Protein 1E25 (pdb70)

GO terms:
  GO:0008800 beta-lactamase activity (F, EXP)

B-factor: mean 21.92, std 13.03, range [4.37, 99.63]

Secondary structure (DSSP, 8-state):
-HHHHHHHHHHHTTSSSEEEEEEE-TT-SS-EEESTT--EE-GGGHHHHHHHHHHHHHHTTSS-TT-EEEEETTTSPPSS--THHHHS-SSEEEEEHHHHHHHHHHH--HHHHHHHHHHHTHHHHHHHHHHHTT--SB-----HHHHHH-TTGGGGSEE-HHHHHHHHHHHHTT-SS-HHHHHHHHHHHHS--S-TTSTTTTSPTT--EEEEEEE--EETTEEEEEEEEEEEE-TTS-EEEEEEEEEEE-S-HHHHHHHHHHHHHHHHHHHHHHHHH-

Foldseek 3Di:
DVVLVVVLVVLPPPFQWDKWKWKDFPVDPGIDIDQQPDWAQCALQCLLLLLLVLQLCCQVVNFPQFDKDKDAQVPFDPDDAACVPVVDDDRIDMDGLLVLSLCCFQVVGQRSQVVSLVSQPHQVRSQVVLVVLVQDFFHTDDGSNVCVVDVVCSSRGIGGNSSLVSVQVVLVVVPRHDPVSSVSLQVSQQNRPPLCCALVNPDDDPWGKRKGWGWADQPPQWTAWTWMWTWIQAPVRGTMTMIMIIGGGNDDPNSSRVSRNVSSVSSNVVVVVVVVVD

CATH classification: 3.40.710.10

Solvent-accessible surface area: 12368 Å² total; per-residue (Å²): 73,119,88,7,90,124,73,0,59,83,16,25,126,75,66,131,24,52,2,0,0,2,2,33,0,38,97,46,168,132,23,30,39,11,63,50,194,59,118,1,1,0,25,15,2,0,1,0,5,1,1,0,10,0,0,52,30,28,58,84,58,135,14,88,42,119,63,76,24,116,1,50,71,65,158,19,44,100,150,36,147,12,28,1,23,176,51,64,160,39,110,106,24,55,0,32,0,64,38,0,0,42,35,1,0,3,44,13,0,22,4,0,0,20,21,0,3,138,55,29,58,14,23,70,23,0,59,97,20,0,48,90,17,44,1,123,66,1,16,3,79,4,31,16,38,90,19,103,90,62,67,124,20,16,87,88,0,49,3,6,0,98,0,2,2,39,0,1,43,45,2,38,93,142,96,49,16,49,161,93,4,17,65,39,0,69,93,3,0,55,76,10,90,36,10,74,104,17,0,74,25,85,20,74,110,79,31,62,5,0,1,0,6,1,65,19,145,117,103,112,60,100,10,10,0,4,1,0,0,0,3,0,54,7,95,72,49,81,37,0,3,0,0,0,0,0,26,45,2,46,39,65,72,196,34,1,43,40,3,0,5,70,0,0,63,23,0,11,94,14,6,54,112,56,68,96,89,127

InterPro domains:
  IPR000871 Beta-lactamase, class-A [PR00118] (65-82)
  IPR000871 Beta-lactamase, class-A [PR00118] (147-171)
  IPR000871 Beta-lactamase, class-A [PR00118] (209-224)
  IPR000871 Beta-lactamase, class-A [PR00118] (226-241)
  IPR000871 Beta-lactamase, class-A [PTHR35333] (20-297)
  IPR012338 Beta-lactamase/transpeptidase-like [G3DSA:3.40.710.10] (27-308)
  IPR012338 Beta-lactamase/transpeptidase-like [SSF56601] (30-296)
  IPR023650 Beta-lactamase, class-A active site [PS00146] (67-82)
  IPR045155 Beta-lactamase class A, catalytic domain [PF13354] (31-296)
  IPR058187 Extended-spectrum beta-lactamase PER-1 [NF000389] (1-308)

Sequence (278 aa):
SPLLKEQIESSIVIGKKATVGVAVWGPDDLEPLLINPFEKFPMQSVFKLHLAMLVLHQQVDQGKLDDLNQTVIVNRAKVLQNTWAPIMKAYQGDEFSSVPVQQQLLQYSSVSHSDNVACDLLFELVGGPAALHDYIQSMGIKETAVVANEAQMHADDQVQYQNWTSMMKGAAEILKKFEEQKTQLSETSQALLWKWMVETTTGPERLKGLLPAGTVVAHKTGTSQIKAGKTAATNDLGIILLPDGRPLLVAVFVKDSAESSRTNEAIIAQVAQTAYQFELKKLSSAL

Structure (mmCIF, N/CA/C/O backbone):
data_1E25
#
_entry.id   1E25
#
_cell.length_a   84.600
_cell.length_b   84.600
_cell.length_c   46.890
_cell.angle_alpha   90.00
_cell.angle_beta   90.00
_cell.angle_gamma   90.00
#
_symmetry.space_group_name_H-M   'P 43'
#
loop_
_entity.id
_entity.type
_entity.pdbx_description
1 polymer 'EXTENDED-SPECTRUM BETA-LACTAMASE PER-1'
2 non-polymer 'SULFATE ION'
3 water water
#
loop_
_atom_site.group_PDB
_atom_site.id
_atom_site.type_symbol
_atom_site.label_atom_id
_atom_site.label_alt_id
_atom_site.label_comp_id
_atom_site.label_asym_id
_atom_site.label_entity_id
_atom_site.label_seq_id
_atom_site.pdbx_PDB_ins_code
_atom_site.Cartn_x
_atom_site.Cartn_y
_atom_site.Cartn_z
_atom_site.occupancy
_atom_site.B_iso_or_equiv
_atom_site.auth_seq_id
_atom_site.auth_comp_id
_atom_site.auth_asym_id
_atom_site.auth_atom_id
_atom_site.pdbx_PDB_model_num
ATOM 1 N N . SER A 1 2 ? 63.224 21.135 17.415 1.00 43.70 26 SER A N 1
ATOM 2 C CA . SER A 1 2 ? 62.778 21.484 18.808 1.00 45.05 26 SER A CA 1
ATOM 3 C C . SER A 1 2 ? 61.434 22.187 19.006 1.00 45.07 26 SER A C 1
ATOM 4 O O . SER A 1 2 ? 61.201 23.302 18.510 1.00 35.74 26 SER A O 1
ATOM 7 N N . PRO A 1 3 ? 60.538 21.549 19.775 1.00 45.43 27 PRO A N 1
ATOM 8 C CA . PRO A 1 3 ? 59.227 22.146 20.040 1.00 39.93 27 PRO A CA 1
ATOM 9 C C . PRO A 1 3 ? 59.315 23.453 20.850 1.00 35.95 27 PRO A C 1
ATOM 10 O O . PRO A 1 3 ? 58.491 24.351 20.658 1.00 33.99 27 PRO A O 1
ATOM 14 N N . LEU A 1 4 ? 60.296 23.594 21.741 1.00 31.11 28 LEU A N 1
ATOM 15 C CA . LEU A 1 4 ? 60.343 24.836 22.512 1.00 28.41 28 LEU A CA 1
ATOM 16 C C . LEU A 1 4 ? 60.651 26.059 21.629 1.00 22.41 28 LEU A C 1
ATOM 17 O O . LEU A 1 4 ? 60.006 27.102 21.770 1.00 19.04 28 LEU A O 1
ATOM 22 N N . LEU A 1 5 ? 61.624 25.924 20.723 1.00 19.42 29 LEU A N 1
ATOM 23 C CA . LEU A 1 5 ? 61.978 27.021 19.821 1.00 18.44 29 LEU A CA 1
ATOM 24 C C . LEU A 1 5 ? 60.795 27.347 18.930 1.00 16.43 29 LEU A C 1
ATOM 25 O O . LEU A 1 5 ? 60.497 28.511 18.713 1.00 15.51 29 LEU A O 1
ATOM 30 N N . LYS A 1 6 ? 60.112 26.326 18.414 1.00 15.24 30 LYS A N 1
ATOM 31 C CA . LYS A 1 6 ? 58.952 26.565 17.564 1.00 15.34 30 LYS A CA 1
ATOM 32 C C . LYS A 1 6 ? 57.900 27.404 18.285 1.00 20.24 30 LYS A C 1
ATOM 33 O O . LYS A 1 6 ? 57.299 28.322 17.721 1.00 17.62 30 LYS A O 1
ATOM 39 N N . GLU A 1 7 ? 57.673 27.093 19.551 1.00 21.11 31 GLU A N 1
ATOM 40 C CA . GLU A 1 7 ? 56.684 27.827 20.312 1.00 18.27 31 GLU A CA 1
ATOM 41 C C . GLU A 1 7 ? 57.112 29.271 20.525 1.00 19.03 31 GLU A C 1
ATOM 42 O O . GLU A 1 7 ? 56.279 30.163 20.464 1.00 19.16 31 GLU A O 1
ATOM 48 N N . GLN A 1 8 ? 58.409 29.498 20.771 1.00 16.97 32 GLN A N 1
ATOM 49 C CA . GLN A 1 8 ? 58.923 30.858 20.978 1.00 15.00 32 GLN A CA 1
ATOM 50 C C . GLN A 1 8 ? 58.796 31.705 19.721 1.00 15.86 32 GLN A C 1
ATOM 51 O O . GLN A 1 8 ? 58.501 32.900 19.790 1.00 17.55 32 GLN A O 1
ATOM 57 N N . ILE A 1 9 ? 59.045 31.091 18.574 1.00 11.98 33 ILE A N 1
ATOM 58 C CA . ILE A 1 9 ? 58.950 31.816 17.315 1.00 13.31 33 ILE A CA 1
ATOM 59 C C . ILE A 1 9 ? 57.484 32.099 17.037 1.00 16.05 33 ILE A C 1
ATOM 60 O O . ILE A 1 9 ? 57.136 33.203 16.626 1.00 16.98 33 ILE A O 1
ATOM 65 N N . GLU A 1 10 ? 56.598 31.132 17.289 1.00 15.96 34 GLU A N 1
ATOM 66 C CA . GLU A 1 10 ? 55.189 31.395 17.022 1.00 16.38 34 GLU A CA 1
ATOM 67 C C . GLU A 1 10 ? 54.640 32.557 17.841 1.00 16.10 34 GLU A C 1
ATOM 68 O O . GLU A 1 10 ? 53.730 33.262 17.390 1.00 21.56 34 GLU A O 1
ATOM 74 N N A SER A 1 11 ? 55.206 32.764 19.034 0.50 17.22 35 SER A N 1
ATOM 75 N N B SER A 1 11 ? 55.167 32.769 19.038 0.50 17.85 35 SER A N 1
ATOM 76 C CA A SER A 1 11 ? 54.767 33.849 19.918 0.50 16.09 35 SER A CA 1
ATOM 77 C CA B SER A 1 11 ? 54.666 33.875 19.840 0.50 17.17 35 SER A CA 1
ATOM 78 C C A SER A 1 11 ? 55.132 35.209 19.359 0.50 15.73 35 SER A C 1
ATOM 79 C C B SER A 1 11 ? 54.944 35.179 19.135 0.50 16.24 35 SER A C 1
ATOM 80 O O A SER A 1 11 ? 54.614 36.229 19.818 0.50 17.15 35 SER A O 1
ATOM 81 O O B SER A 1 11 ? 54.163 36.122 19.244 0.50 17.09 35 SER A O 1
ATOM 86 N N . ILE A 1 12 ? 56.045 35.229 18.392 1.00 13.98 36 ILE A N 1
ATOM 87 C CA . ILE A 1 12 ? 56.424 36.467 17.729 1.00 14.54 36 ILE A CA 1
ATOM 88 C C . ILE A 1 12 ? 55.490 36.780 16.541 1.00 13.45 36 ILE A C 1
ATOM 89 O O . ILE A 1 12 ? 55.096 37.926 16.335 1.00 17.62 36 ILE A O 1
ATOM 94 N N . VAL A 1 13 ? 55.118 35.761 15.774 1.00 14.15 37 VAL A N 1
ATOM 95 C CA . VAL A 1 13 ? 54.303 36.000 14.592 1.00 14.39 37 VAL A CA 1
ATOM 96 C C . VAL A 1 13 ? 52.796 36.038 14.804 1.00 17.05 37 VAL A C 1
ATOM 97 O O . VAL A 1 13 ? 52.066 36.625 13.993 1.00 15.00 37 VAL A O 1
ATOM 101 N N . ILE A 1 14 ? 52.320 35.418 15.878 1.00 14.89 38 ILE A N 1
ATOM 102 C CA . ILE A 1 14 ? 50.885 35.450 16.149 1.00 17.31 38 ILE A CA 1
ATOM 103 C C . ILE A 1 14 ? 50.517 36.897 16.516 1.00 16.67 38 ILE A C 1
ATOM 104 O O . ILE A 1 14 ? 51.233 37.549 17.261 1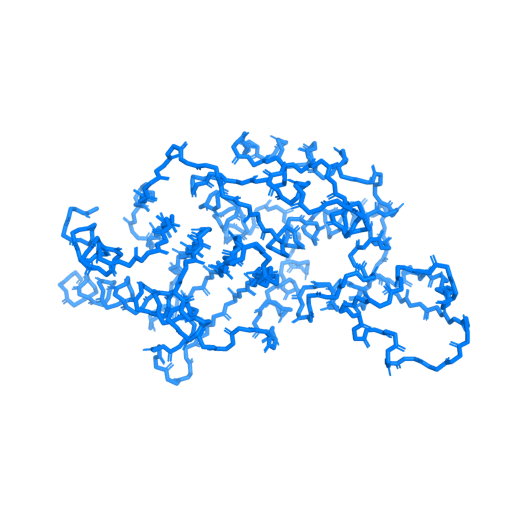.00 18.74 38 ILE A O 1
ATOM 109 N N . GLY A 1 15 ? 49.422 37.409 15.961 1.00 15.75 39 GLY A N 1
ATOM 110 C CA . GLY A 1 15 ? 49.034 38.775 16.264 1.00 17.07 39 GLY A CA 1
ATOM 111 C C . GLY A 1 15 ? 49.581 39.810 15.277 1.00 24.25 39 GLY A C 1
ATOM 112 O O . GLY A 1 15 ? 49.197 40.987 15.347 1.00 22.27 39 GLY A O 1
ATOM 113 N N . LYS A 1 16 ? 50.477 39.406 14.370 1.00 16.41 40 LYS A N 1
ATOM 114 C CA . LYS A 1 16 ? 51.012 40.342 13.374 1.00 15.06 40 LYS A CA 1
ATOM 115 C C . LYS A 1 16 ? 50.232 40.152 12.081 1.00 15.59 40 LYS A C 1
ATOM 116 O O . LYS A 1 16 ? 50.024 39.012 11.631 1.00 15.75 40 LYS A O 1
ATOM 122 N N . LYS A 1 17 ? 49.804 41.254 11.468 1.00 14.88 41 LYS A N 1
ATOM 123 C CA . LYS A 1 17 ? 49.051 41.153 10.218 1.00 14.34 41 LYS A CA 1
ATOM 124 C C . LYS A 1 17 ? 49.946 40.874 9.012 1.00 16.51 41 LYS A C 1
ATOM 125 O O . LYS A 1 17 ? 50.118 41.732 8.128 1.00 13.90 41 LYS A O 1
ATOM 131 N N . ALA A 1 18 ? 50.478 39.644 8.981 1.00 11.65 42 ALA A N 1
ATOM 132 C CA . ALA A 1 18 ? 51.368 39.181 7.920 1.00 13.29 42 ALA A CA 1
ATOM 133 C C . ALA A 1 18 ? 51.465 37.652 8.003 1.00 12.11 42 ALA A C 1
ATOM 134 O O . ALA A 1 18 ? 51.076 37.054 9.004 1.00 13.19 42 ALA A O 1
ATOM 136 N N . THR A 1 19 ? 51.990 37.024 6.961 1.00 9.66 43 THR A N 1
ATOM 137 C CA . THR A 1 19 ? 52.166 35.580 6.997 1.00 11.57 43 THR A CA 1
ATOM 138 C C . THR A 1 19 ? 53.686 35.406 7.006 1.00 14.15 43 THR A C 1
ATOM 139 O O . THR A 1 19 ? 54.372 35.884 6.108 1.00 13.43 43 THR A O 1
ATOM 143 N N . VAL A 1 20 ? 54.198 34.733 8.032 1.00 9.58 44 VAL A N 1
ATOM 144 C CA . VAL A 1 20 ? 55.632 34.572 8.196 1.00 8.98 44 VAL A CA 1
ATOM 145 C C . VAL A 1 20 ? 56.126 33.138 8.012 1.00 13.12 44 VAL A C 1
ATOM 146 O O . VAL A 1 20 ? 55.543 32.195 8.548 1.00 14.28 44 VAL A O 1
ATOM 150 N N . GLY A 1 21 ? 57.188 32.981 7.228 1.00 10.58 45 GLY A N 1
ATOM 151 C CA . GLY A 1 21 ? 57.804 31.675 7.033 1.00 7.15 45 GLY A CA 1
ATOM 152 C C . GLY A 1 21 ? 59.181 31.746 7.696 1.00 9.75 45 GLY A C 1
ATOM 153 O O . GLY A 1 21 ? 59.875 32.758 7.604 1.00 10.94 45 GLY A O 1
ATOM 154 N N . VAL A 1 22 ? 59.583 30.681 8.370 1.00 10.21 46 VAL A N 1
ATOM 155 C CA . VAL A 1 22 ? 60.878 30.648 9.036 1.00 10.93 46 VAL A CA 1
ATOM 156 C C . VAL A 1 22 ? 61.584 29.295 8.829 1.00 12.50 46 VAL A C 1
ATOM 157 O O . VAL A 1 22 ? 60.945 28.253 8.771 1.00 11.65 46 VAL A O 1
ATOM 161 N N . ALA A 1 23 ? 62.900 29.319 8.686 1.00 11.54 47 ALA A N 1
ATOM 162 C CA . ALA A 1 23 ? 63.664 28.081 8.601 1.00 11.91 47 ALA A CA 1
ATOM 163 C C . ALA A 1 23 ? 64.846 28.334 9.532 1.00 11.65 47 ALA A C 1
ATOM 164 O O . ALA A 1 23 ? 65.485 29.371 9.438 1.00 13.24 47 ALA A O 1
ATOM 166 N N . VAL A 1 24 ? 65.105 27.420 10.459 1.00 13.90 48 VAL A N 1
ATOM 167 C CA . VAL A 1 24 ? 66.242 27.549 11.382 1.00 12.11 48 VAL A CA 1
ATOM 168 C C . VAL A 1 24 ? 66.990 26.214 11.356 1.00 16.28 48 VAL A C 1
ATOM 169 O O . VAL A 1 24 ? 66.388 25.153 11.558 1.00 15.74 48 VAL A O 1
ATOM 173 N N . TRP A 1 25 ? 68.290 26.254 11.097 1.00 13.92 49 TRP A N 1
ATOM 174 C CA . TRP A 1 25 ? 69.065 25.024 11.063 1.00 14.64 49 TRP A CA 1
ATOM 175 C C . TRP A 1 25 ? 70.381 25.230 11.850 1.00 18.56 49 TRP A C 1
ATOM 176 O O . TRP A 1 25 ? 71.324 25.866 11.371 1.00 16.75 49 TRP A O 1
ATOM 187 N N . GLY A 1 26 ? 70.427 24.704 13.071 1.00 16.99 50 GLY A N 1
ATOM 188 C CA . GLY A 1 26 ? 71.604 24.860 13.896 1.00 14.98 50 GLY A CA 1
ATOM 189 C C . GLY A 1 26 ? 72.642 23.828 13.541 1.00 18.37 50 GLY A C 1
ATOM 190 O O . GLY A 1 26 ? 72.344 22.840 12.884 1.00 15.65 50 GLY A O 1
ATOM 191 N N . PRO A 1 27 ? 73.876 24.016 14.001 1.00 19.20 51 PRO A N 1
ATOM 192 C CA . PRO A 1 27 ? 74.925 23.048 13.677 1.00 23.87 51 PRO A CA 1
ATOM 193 C C . PRO A 1 27 ? 74.731 21.607 14.195 1.00 27.38 51 PRO A C 1
ATOM 194 O O . PRO A 1 27 ? 75.265 20.665 13.607 1.00 28.97 51 PRO A O 1
ATOM 198 N N . ASP A 1 28 ? 73.965 21.400 15.262 1.00 27.66 52 ASP A N 1
ATOM 199 C CA . ASP A 1 28 ? 73.779 20.019 15.725 1.00 32.85 52 ASP A CA 1
ATOM 200 C C . ASP A 1 28 ? 72.420 19.440 15.373 1.00 36.35 52 ASP A C 1
ATOM 201 O O . ASP A 1 28 ? 72.038 18.395 15.901 1.00 40.38 52 ASP A O 1
ATOM 206 N N . ASP A 1 29 ? 71.688 20.108 14.483 1.00 31.33 53 ASP A N 1
ATOM 207 C CA . ASP A 1 29 ? 70.366 19.648 14.073 1.00 24.22 53 ASP A CA 1
ATOM 208 C C . ASP A 1 29 ? 70.436 18.793 12.807 1.00 27.55 53 ASP A C 1
ATOM 209 O O . ASP A 1 29 ? 71.102 19.147 11.829 1.00 24.65 53 ASP A O 1
ATOM 214 N N . LEU A 1 30 ? 69.719 17.675 12.831 1.00 27.52 54 LEU A N 1
ATOM 215 C CA . LEU A 1 30 ? 69.641 16.772 11.701 1.00 25.03 54 LEU A CA 1
ATOM 216 C C . LEU A 1 30 ? 68.748 17.341 10.607 1.00 26.02 54 LEU A C 1
ATOM 217 O O . LEU A 1 30 ? 69.044 17.205 9.421 1.00 26.03 54 LEU A O 1
ATOM 222 N N . GLU A 1 31 ? 67.648 17.968 11.022 1.00 23.81 55 GLU A N 1
ATOM 223 C CA . GLU A 1 31 ? 66.658 18.564 10.123 1.00 22.77 55 GLU A CA 1
ATOM 224 C C . GLU A 1 31 ? 66.455 20.021 10.517 1.00 18.39 55 GLU A C 1
ATOM 225 O O . GLU A 1 31 ? 66.669 20.384 11.663 1.00 20.73 55 GLU A O 1
ATOM 231 N N . PRO A 1 32 ? 66.019 20.873 9.578 1.00 18.27 56 PRO A N 1
ATOM 232 C CA . PRO A 1 32 ? 65.810 22.267 9.972 1.00 17.14 56 PRO A CA 1
ATOM 233 C C . PRO A 1 32 ? 64.412 22.400 10.569 1.00 18.90 56 PRO A C 1
ATOM 234 O O . PRO A 1 32 ? 63.526 21.586 10.279 1.00 19.03 56 PRO A O 1
ATOM 238 N N . LEU A 1 33 ? 64.221 23.409 11.412 1.00 13.74 57 LEU A N 1
ATOM 239 C CA . LEU A 1 33 ? 62.911 23.692 11.972 1.00 14.48 57 LEU A CA 1
ATOM 240 C C . LEU A 1 33 ? 62.239 24.600 10.936 1.00 17.52 57 LEU A C 1
ATOM 241 O O . LEU A 1 33 ? 62.812 25.630 10.541 1.00 13.06 57 LEU A O 1
ATOM 246 N N . LEU A 1 34 ? 61.050 24.217 10.475 1.00 12.80 59 LEU A N 1
ATOM 247 C CA . LEU A 1 34 ? 60.326 25.027 9.495 1.00 14.01 59 LEU A CA 1
ATOM 248 C C . LEU A 1 34 ? 58.991 25.541 10.039 1.00 16.88 59 LEU A C 1
ATOM 249 O O . LEU A 1 34 ? 58.225 24.795 10.648 1.00 18.81 59 LEU A O 1
ATOM 254 N N . ILE A 1 35 ? 58.724 26.825 9.847 1.00 11.15 60 ILE A N 1
ATOM 255 C CA . ILE A 1 35 ? 57.451 27.403 10.267 1.00 14.61 60 ILE A CA 1
ATOM 256 C C . ILE A 1 35 ? 56.724 27.777 8.960 1.00 11.72 60 ILE A C 1
ATOM 257 O O . ILE A 1 35 ? 57.268 28.487 8.118 1.00 12.12 60 ILE A O 1
ATOM 262 N N . ASN A 1 36 ? 55.505 27.277 8.796 1.00 12.04 61 ASN A N 1
ATOM 263 C CA . ASN A 1 36 ? 54.698 27.471 7.571 1.00 11.73 61 ASN A CA 1
ATOM 264 C C . ASN A 1 36 ? 55.362 26.794 6.376 1.00 13.30 61 ASN A C 1
ATOM 265 O O . ASN A 1 36 ? 55.645 27.431 5.349 1.00 15.15 61 ASN A O 1
ATOM 270 N N . PRO A 1 37 ? 55.594 25.474 6.481 1.00 12.61 62 PRO A N 1
ATOM 271 C CA . PRO A 1 37 ? 56.248 24.730 5.398 1.00 14.21 62 PRO A CA 1
ATOM 272 C C . PRO A 1 37 ? 55.523 24.587 4.063 1.00 20.05 62 PRO A C 1
ATOM 273 O O . PRO A 1 37 ? 56.166 24.301 3.050 1.00 19.91 62 PRO A O 1
ATOM 277 N N . PHE A 1 38 ? 54.207 24.788 4.035 1.00 13.73 63 PHE A N 1
ATOM 278 C CA . PHE A 1 38 ? 53.485 24.596 2.786 1.00 16.64 63 PHE A CA 1
ATOM 279 C C . PHE A 1 38 ? 53.134 25.855 2.022 1.00 20.29 63 PHE A C 1
ATOM 280 O O . PHE A 1 38 ? 52.528 25.779 0.965 1.00 27.33 63 PHE A O 1
ATOM 288 N N . GLU A 1 39 ? 53.516 27.009 2.546 1.00 13.54 64 GLU A N 1
ATOM 289 C CA . GLU A 1 39 ? 53.206 28.282 1.920 1.00 12.74 64 GLU A CA 1
ATOM 290 C C . GLU A 1 39 ? 54.301 28.678 0.899 1.00 17.79 64 GLU A C 1
ATOM 291 O O . GLU A 1 39 ? 55.480 28.315 1.055 1.00 18.76 64 GLU A O 1
ATOM 297 N N . LYS A 1 40 ? 53.907 29.387 -0.158 1.00 14.54 65 LYS A N 1
ATOM 298 C CA . LYS A 1 40 ? 54.843 29.834 -1.191 1.00 14.18 65 LYS A CA 1
ATOM 299 C C . LYS A 1 40 ? 55.200 31.275 -0.876 1.00 16.92 65 LYS A C 1
ATOM 300 O O . LYS A 1 40 ? 54.311 32.112 -0.797 1.00 17.45 65 LYS A O 1
ATOM 306 N N . PHE A 1 41 ? 56.491 31.567 -0.704 1.00 17.89 66 PHE A N 1
ATOM 307 C CA . PHE A 1 41 ? 56.944 32.933 -0.381 1.00 15.69 66 PHE A CA 1
ATOM 308 C C . PHE A 1 41 ? 57.656 33.637 -1.546 1.00 15.64 66 PHE A C 1
ATOM 309 O O . PHE A 1 41 ? 58.583 33.066 -2.145 1.00 14.52 66 PHE A O 1
ATOM 317 N N . PRO A 1 42 ? 57.223 34.873 -1.889 1.00 16.01 67 PRO A N 1
ATOM 318 C CA . PRO A 1 42 ? 5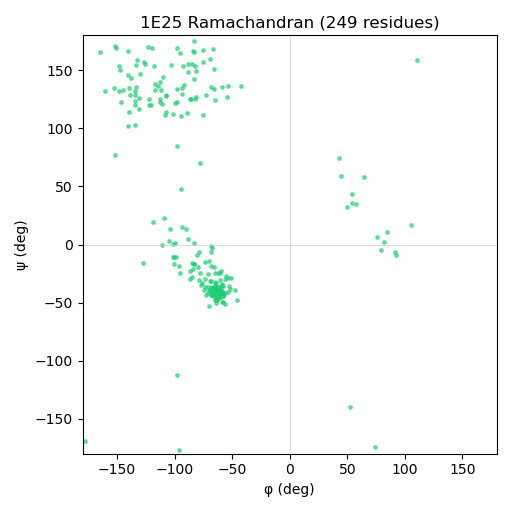7.870 35.604 -2.991 1.00 14.78 67 PRO A CA 1
ATOM 319 C C . PRO A 1 42 ? 59.293 35.900 -2.555 1.00 14.25 67 PRO A C 1
ATOM 320 O O . PRO A 1 42 ? 59.522 36.329 -1.421 1.00 12.21 67 PRO A O 1
ATOM 324 N N . MET A 1 43 ? 60.252 35.659 -3.436 1.00 10.46 68 MET A N 1
ATOM 325 C CA . MET A 1 43 ? 61.643 35.870 -3.046 1.00 12.33 68 MET A CA 1
ATOM 326 C C . MET A 1 43 ? 62.178 37.285 -3.179 1.00 13.49 68 MET A C 1
ATOM 327 O O . MET A 1 43 ? 63.082 37.671 -2.431 1.00 11.50 68 MET A O 1
ATOM 332 N N . GLN A 1 44 ? 61.621 38.060 -4.112 1.00 10.88 69 GLN A N 1
ATOM 333 C CA . GLN A 1 44 ? 62.159 39.387 -4.396 1.00 10.92 69 GLN A CA 1
ATOM 334 C C . GLN A 1 44 ? 63.681 39.188 -4.656 1.00 11.99 69 GLN A C 1
ATOM 335 O O . GLN A 1 44 ? 64.065 38.187 -5.273 1.00 11.17 69 GLN A O 1
ATOM 341 N N . SER A 1 45 ? 64.536 40.089 -4.164 1.00 12.51 70 SER A N 1
ATOM 342 C CA . SER A 1 45 ? 65.979 40.005 -4.417 1.00 11.48 70 SER A CA 1
ATOM 343 C C . SER A 1 45 ? 66.742 38.838 -3.792 1.00 12.53 70 SER A C 1
ATOM 344 O O . SER A 1 45 ? 67.943 38.682 -4.026 1.00 11.77 70 SER A O 1
ATOM 347 N N . VAL A 1 46 ? 66.069 38.009 -3.007 1.00 10.59 71 VAL A N 1
ATOM 348 C CA . VAL A 1 46 ? 66.757 36.868 -2.431 1.00 10.00 71 VAL A CA 1
ATOM 349 C C . VAL A 1 46 ? 67.336 35.988 -3.546 1.00 11.08 71 VAL A C 1
ATOM 350 O O . VAL A 1 46 ? 68.410 35.423 -3.365 1.00 10.82 71 VAL A O 1
ATOM 354 N N . PHE A 1 47 ? 66.667 35.892 -4.704 1.00 8.69 72 PHE A N 1
ATOM 355 C CA . PHE A 1 47 ? 67.171 35.012 -5.770 1.00 6.44 72 PHE A CA 1
ATOM 356 C C . PHE A 1 47 ? 68.482 35.469 -6.416 1.00 12.45 72 PHE A C 1
ATOM 357 O O . PHE A 1 47 ? 69.079 34.724 -7.211 1.00 13.10 72 PHE A O 1
ATOM 365 N N . LYS A 1 48 ? 68.965 36.658 -6.054 1.00 9.40 73 LYS A N 1
ATOM 366 C CA . LYS A 1 48 ? 70.263 37.112 -6.555 1.00 8.86 73 LYS A CA 1
ATOM 367 C C . LYS A 1 48 ? 71.350 36.234 -5.921 1.00 11.64 73 LYS A C 1
ATOM 368 O O . LYS A 1 48 ? 72.473 36.171 -6.407 1.00 11.69 73 LYS A O 1
ATOM 374 N N . LEU A 1 49 ? 71.020 35.550 -4.826 1.00 12.96 74 LEU A N 1
ATOM 375 C CA . LEU A 1 49 ? 71.972 34.627 -4.197 1.00 12.22 74 LEU A CA 1
ATOM 376 C C . LEU A 1 49 ? 72.136 33.407 -5.124 1.00 10.39 74 LEU A C 1
ATOM 377 O O . LEU A 1 49 ? 73.254 33.032 -5.501 1.00 10.08 74 LEU A O 1
ATOM 382 N N . HIS A 1 50 ? 71.018 32.795 -5.501 1.00 9.54 75 HIS A N 1
ATOM 383 C CA . HIS A 1 50 ? 71.067 31.627 -6.368 1.00 9.05 75 HIS A CA 1
ATOM 384 C C . HIS A 1 50 ? 71.760 31.973 -7.678 1.00 11.32 75 HIS A C 1
ATOM 385 O O . HIS A 1 50 ? 72.540 31.174 -8.202 1.00 10.57 75 HIS A O 1
ATOM 392 N N . LEU A 1 51 ? 71.455 33.156 -8.218 1.00 12.00 76 LEU A N 1
ATOM 393 C CA . LEU A 1 51 ? 72.048 33.595 -9.485 1.00 10.48 76 LEU A CA 1
ATOM 394 C C . LEU A 1 51 ? 73.577 33.718 -9.361 1.00 13.35 76 LEU A C 1
ATOM 395 O O . LEU A 1 51 ? 74.307 33.275 -10.254 1.00 11.26 76 LEU A O 1
ATOM 400 N N . ALA A 1 52 ? 74.061 34.291 -8.253 1.00 10.65 77 ALA A N 1
ATOM 401 C CA . ALA A 1 52 ? 75.512 34.444 -8.059 1.00 12.47 77 ALA A CA 1
ATOM 402 C C . ALA A 1 52 ? 76.167 33.059 -8.028 1.00 13.81 77 ALA A C 1
ATOM 403 O O . ALA A 1 52 ? 77.258 32.869 -8.570 1.00 13.77 77 ALA A O 1
ATOM 405 N N . MET A 1 53 ? 75.507 32.083 -7.406 1.00 10.35 78 MET A N 1
ATOM 406 C CA . MET A 1 53 ? 76.075 30.735 -7.360 1.00 11.65 78 MET A CA 1
ATOM 407 C C . MET A 1 53 ? 76.169 30.136 -8.772 1.00 12.75 78 MET A C 1
ATOM 408 O O . MET A 1 53 ? 77.177 29.535 -9.120 1.00 14.87 78 MET A O 1
ATOM 413 N N . LEU A 1 54 ? 75.135 30.307 -9.591 1.00 11.60 79 LEU A N 1
ATOM 414 C CA . LEU A 1 54 ? 75.187 29.785 -10.951 1.00 9.60 79 LEU A CA 1
ATOM 415 C C . LEU A 1 54 ? 76.328 30.465 -11.717 1.00 14.19 79 LEU A C 1
ATOM 416 O O . LEU A 1 54 ? 77.095 29.793 -12.408 1.00 15.04 79 LEU A O 1
ATOM 421 N N . VAL A 1 55 ? 76.447 31.789 -11.608 1.00 9.42 80 VAL A N 1
ATOM 422 C CA . VAL A 1 55 ? 77.490 32.474 -12.354 1.00 9.84 80 VAL A CA 1
ATOM 423 C C . VAL A 1 55 ? 78.889 32.039 -11.882 1.00 15.15 80 VAL A C 1
ATOM 424 O O . VAL A 1 55 ? 79.784 31.793 -12.705 1.00 15.01 80 VAL A O 1
ATOM 428 N N . LEU A 1 56 ? 79.090 31.922 -10.572 1.00 11.65 81 LEU A N 1
ATOM 429 C CA . LEU A 1 56 ? 80.405 31.508 -10.074 1.00 11.17 81 LEU A CA 1
ATOM 430 C C . LEU A 1 56 ? 80.688 30.056 -10.450 1.00 14.96 81 LEU A C 1
ATOM 431 O O . LEU A 1 56 ? 81.844 29.672 -10.661 1.00 15.11 81 LEU A O 1
ATOM 436 N N . HIS A 1 57 ? 79.629 29.254 -10.534 1.00 13.47 82 HIS A N 1
ATOM 437 C CA . HIS A 1 57 ? 79.783 27.877 -10.941 1.00 12.81 82 HIS A CA 1
ATOM 438 C C . HIS A 1 57 ? 80.302 27.830 -12.399 1.00 13.27 82 HIS A C 1
ATOM 439 O O . HIS A 1 57 ? 81.133 26.981 -12.743 1.00 16.10 82 HIS A O 1
ATOM 446 N N A GLN A 1 58 ? 79.828 28.742 -13.245 0.50 11.76 83 GLN A N 1
ATOM 447 N N B GLN A 1 58 ? 79.826 28.740 -13.241 0.50 12.25 83 GLN A N 1
ATOM 448 C CA A GLN A 1 58 ? 80.277 28.787 -14.645 0.50 14.25 83 GLN A CA 1
ATOM 449 C CA B GLN A 1 58 ? 80.291 28.787 -14.630 0.50 15.49 83 GLN A CA 1
ATOM 450 C C A GLN A 1 58 ? 81.694 29.362 -14.769 0.50 16.47 83 GLN A C 1
ATOM 451 C C B GLN A 1 58 ? 81.747 29.237 -14.675 0.50 17.65 83 GLN A C 1
ATOM 452 O O A GLN A 1 58 ? 82.406 29.076 -15.742 0.50 15.73 83 GLN A O 1
ATOM 453 O O B GLN A 1 58 ? 82.541 28.733 -15.490 0.50 15.57 83 GLN A O 1
ATOM 464 N N . VAL A 1 59 ? 82.102 30.172 -13.794 1.00 14.20 84 VAL A N 1
ATOM 465 C CA . VAL A 1 59 ? 83.461 30.695 -13.759 1.00 13.92 84 VAL A CA 1
ATOM 466 C C . VAL A 1 59 ? 84.355 29.519 -13.359 1.00 18.90 84 VAL A C 1
ATOM 467 O O . VAL A 1 59 ? 85.418 29.287 -13.967 1.00 17.48 84 VAL A O 1
ATOM 471 N N . ASP A 1 60 ? 83.916 28.749 -12.360 1.00 18.20 85 ASP A N 1
ATOM 472 C CA . ASP A 1 60 ? 84.688 27.570 -11.895 1.00 20.23 85 ASP A CA 1
ATOM 473 C C . ASP A 1 60 ? 84.915 26.573 -13.041 1.00 23.58 85 ASP A C 1
ATOM 474 O O . ASP A 1 60 ? 85.952 25.908 -13.108 1.00 21.79 85 ASP A O 1
ATOM 479 N N . GLN A 1 61 ? 83.927 26.454 -13.919 1.00 17.33 86 GLN A N 1
ATOM 480 C CA . GLN A 1 61 ? 84.024 25.553 -15.058 1.00 19.08 86 GLN A CA 1
ATOM 481 C C . GLN A 1 61 ? 84.767 26.170 -16.221 1.00 21.28 86 GLN A C 1
ATOM 482 O O . GLN A 1 61 ? 84.903 25.548 -17.256 1.00 23.88 86 GLN A O 1
ATOM 488 N N . GLY A 1 62 ? 85.236 27.395 -16.063 1.00 21.14 87 GLY A N 1
ATOM 489 C CA . GLY A 1 62 ? 85.951 28.029 -17.147 1.00 18.01 87 GLY A CA 1
ATOM 490 C C . GLY A 1 62 ? 85.078 28.535 -18.280 1.00 27.08 87 GLY A C 1
ATOM 491 O O . GLY A 1 62 ? 85.620 28.988 -19.298 1.00 26.53 87 GLY A O 1
ATOM 492 N N . LYS A 1 63 ? 83.747 28.475 -18.131 1.00 21.32 88 LYS A N 1
ATOM 493 C CA . LYS A 1 63 ? 82.844 28.965 -19.174 1.00 20.46 88 LYS A CA 1
ATOM 494 C C . LYS A 1 63 ? 82.676 30.474 -19.171 1.00 22.68 88 LYS A C 1
ATOM 495 O O . LYS A 1 63 ? 82.223 31.037 -20.156 1.00 22.77 88 LYS A O 1
ATOM 501 N N . LEU A 1 64 ? 83.004 31.119 -18.053 1.00 20.00 89 LEU A N 1
ATOM 502 C CA . LEU A 1 64 ? 82.927 32.579 -17.914 1.00 16.47 89 LEU A CA 1
ATOM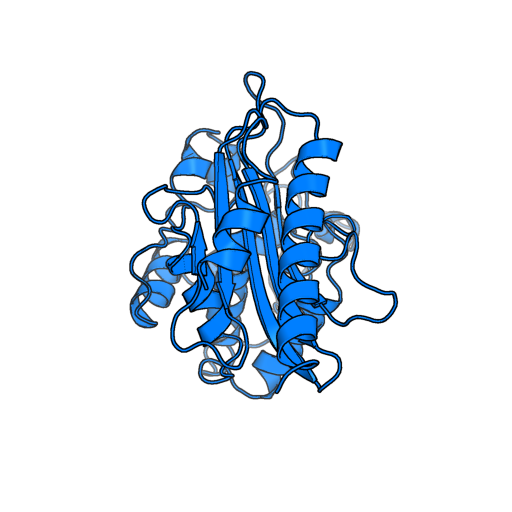 503 C C . LEU A 1 64 ? 84.196 32.989 -17.161 1.00 17.76 89 LEU A C 1
ATOM 504 O O . LEU A 1 64 ? 84.805 32.170 -16.484 1.00 18.25 89 LEU A O 1
ATOM 509 N N A ASP A 1 65 ? 84.586 34.255 -17.283 0.50 18.46 90 ASP A N 1
ATOM 510 N N B ASP A 1 65 ? 84.579 34.254 -17.284 0.50 17.88 90 ASP A N 1
ATOM 511 C CA A ASP A 1 65 ? 85.766 34.767 -16.589 0.50 18.69 90 ASP A CA 1
ATOM 512 C CA B ASP A 1 65 ? 85.748 34.761 -16.580 0.50 17.59 90 ASP A CA 1
ATOM 513 C C A ASP A 1 65 ? 85.328 35.946 -15.721 0.50 18.01 90 ASP A C 1
ATOM 514 C C B ASP A 1 65 ? 85.269 35.900 -15.685 0.50 17.06 90 ASP A C 1
ATOM 515 O O A ASP A 1 65 ? 84.502 36.762 -16.151 0.50 16.97 90 ASP A O 1
ATOM 516 O O B ASP A 1 65 ? 84.348 36.634 -16.054 0.50 16.49 90 ASP A O 1
ATOM 525 N N . LEU A 1 66 ? 85.884 36.050 -14.516 1.00 14.58 91 LEU A N 1
ATOM 526 C CA . LEU A 1 66 ? 85.520 37.131 -13.614 1.00 14.29 91 LEU A CA 1
ATOM 527 C C . LEU A 1 66 ? 85.829 38.505 -14.214 1.00 15.83 91 LEU A C 1
ATOM 528 O O . LEU A 1 66 ? 85.231 39.501 -13.819 1.00 12.90 91 LEU A O 1
ATOM 533 N N . ASN A 1 67 ? 86.757 38.568 -15.166 1.00 11.55 92 ASN A N 1
ATOM 534 C CA . ASN A 1 67 ? 87.097 39.859 -15.785 1.00 13.89 92 ASN A CA 1
ATOM 535 C C . ASN A 1 67 ? 86.437 40.076 -17.117 1.00 13.09 92 ASN A C 1
ATOM 536 O O . ASN A 1 67 ? 86.706 41.065 -17.773 1.00 15.53 92 ASN A O 1
ATOM 541 N N . GLN A 1 68 ? 85.629 39.116 -17.544 1.00 14.20 93 GLN A N 1
ATOM 542 C CA . GLN A 1 68 ? 84.887 39.235 -18.787 1.00 13.11 93 GLN A CA 1
ATOM 543 C C . GLN A 1 68 ? 84.071 40.487 -18.540 1.00 11.72 93 GLN A C 1
ATOM 544 O O . GLN A 1 68 ? 83.522 40.638 -17.452 1.00 13.05 93 GLN A O 1
ATOM 550 N N . THR A 1 69 ? 83.987 41.399 -19.505 1.00 13.96 94 THR A N 1
ATOM 551 C CA . THR A 1 69 ? 83.223 42.613 -19.251 1.00 16.18 94 THR A CA 1
ATOM 552 C C . THR A 1 69 ? 82.035 42.764 -20.178 1.00 19.99 94 THR A C 1
ATOM 553 O O . THR A 1 69 ? 82.020 42.237 -21.293 1.00 18.98 94 THR A O 1
ATOM 557 N N . VAL A 1 70 ? 81.040 43.488 -19.689 1.00 16.31 95 VAL A N 1
ATOM 558 C CA . VAL A 1 70 ? 79.804 43.735 -20.408 1.00 14.27 95 VAL A CA 1
ATOM 559 C C . VAL A 1 70 ? 79.666 45.219 -20.758 1.00 13.83 95 VAL A C 1
ATOM 560 O O . VAL A 1 70 ? 79.940 46.090 -19.927 1.00 14.33 95 VAL A O 1
ATOM 564 N N . ILE A 1 71 ? 79.249 45.511 -21.986 1.00 12.58 96 ILE A N 1
ATOM 565 C CA . ILE A 1 71 ? 79.030 46.905 -22.388 1.00 17.84 96 ILE A CA 1
ATOM 566 C C . ILE A 1 71 ? 77.642 47.330 -21.863 1.00 19.55 96 ILE A C 1
ATOM 567 O O . ILE A 1 71 ? 76.655 46.646 -22.116 1.00 19.55 96 ILE A O 1
ATOM 572 N N . VAL A 1 72 ? 77.557 48.434 -21.125 1.00 18.08 97 VAL A N 1
ATOM 573 C CA . VAL A 1 72 ? 76.277 48.889 -20.584 1.00 19.23 97 VAL A CA 1
ATOM 574 C C . VAL A 1 72 ? 75.847 50.171 -21.275 1.00 21.18 97 VAL A C 1
ATOM 575 O O . VAL A 1 72 ? 76.583 51.169 -21.249 1.00 24.79 97 VAL A O 1
ATOM 579 N N . ASN A 1 73 ? 74.678 50.140 -21.916 1.00 21.91 98 ASN A N 1
ATOM 580 C CA . ASN A 1 73 ? 74.143 51.338 -22.568 1.00 18.46 98 ASN A CA 1
ATOM 581 C C . ASN A 1 73 ? 73.078 51.909 -21.632 1.00 17.99 98 ASN A C 1
ATOM 582 O O . ASN A 1 73 ? 72.035 51.298 -21.412 1.00 20.30 98 ASN A O 1
ATOM 587 N N . ARG A 1 74 ? 73.366 53.071 -21.071 1.00 17.01 99 ARG A N 1
ATOM 588 C CA . ARG A 1 74 ? 72.478 53.706 -20.111 1.00 22.97 99 ARG A CA 1
ATOM 589 C C . ARG A 1 74 ? 71.024 53.842 -20.566 1.00 27.21 99 ARG A C 1
ATOM 590 O O . ARG A 1 74 ? 70.107 53.820 -19.739 1.00 28.21 99 ARG A O 1
ATOM 598 N N . ALA A 1 75 ? 70.809 53.947 -21.876 1.00 24.31 100 ALA A N 1
ATOM 599 C CA . ALA A 1 75 ? 69.467 54.096 -22.420 1.00 25.70 100 ALA A CA 1
ATOM 600 C C . ALA A 1 75 ? 68.733 52.791 -22.608 1.00 27.50 100 ALA A C 1
ATOM 601 O O . ALA A 1 75 ? 67.511 52.786 -22.700 1.00 28.86 100 ALA A O 1
ATOM 603 N N . LYS A 1 76 ? 69.464 51.690 -22.679 1.00 19.61 101 LYS A N 1
ATOM 604 C CA . LYS A 1 76 ? 68.847 50.398 -22.920 1.00 21.65 101 LYS A CA 1
ATOM 605 C C . LYS A 1 76 ? 68.597 49.527 -21.681 1.00 26.40 101 LYS A C 1
ATOM 606 O O . LYS A 1 76 ? 67.913 48.486 -21.760 1.00 29.83 101 LYS A O 1
ATOM 612 N N . VAL A 1 77 ? 69.155 49.910 -20.540 1.00 25.22 102 VAL A N 1
ATOM 613 C CA . VAL A 1 77 ? 68.947 49.096 -19.346 1.00 25.61 102 VAL A CA 1
ATOM 614 C C . VAL A 1 77 ? 67.610 49.488 -18.710 1.00 28.41 102 VAL A C 1
ATOM 615 O O . VAL A 1 77 ? 67.021 50.511 -19.100 1.00 22.57 102 VAL A O 1
ATOM 619 N N . LEU A 1 78 ? 67.120 48.665 -17.770 1.00 27.56 103 LEU A N 1
ATOM 620 C CA . LEU A 1 78 ? 65.859 48.936 -17.070 1.00 29.09 103 LEU A CA 1
ATOM 621 C C . LEU A 1 78 ? 65.967 50.333 -16.458 1.00 28.30 103 LEU A C 1
ATOM 622 O O . LEU A 1 78 ? 66.926 50.656 -15.764 1.00 30.08 103 LEU A O 1
ATOM 627 N N . GLN A 1 79 A 64.993 51.174 -16.740 1.00 28.67 103 GLN A N 1
ATOM 628 C CA . GLN A 1 79 A 65.020 52.537 -16.247 1.00 29.14 103 GLN A CA 1
ATOM 629 C C . GLN A 1 79 A 64.283 52.690 -14.919 1.00 33.69 103 GLN A C 1
ATOM 630 O O . GLN A 1 79 A 63.367 51.926 -14.604 1.00 34.68 103 GLN A O 1
ATOM 636 N N . ASN A 1 80 B 64.688 53.688 -14.144 1.00 33.96 103 ASN A N 1
ATOM 637 C CA . ASN A 1 80 B 64.051 53.962 -12.857 1.00 39.44 103 ASN A CA 1
ATOM 638 C C . ASN A 1 80 B 63.746 52.700 -12.035 1.00 33.62 103 ASN A C 1
ATOM 639 O O . ASN A 1 80 B 62.600 52.233 -11.898 1.00 27.81 103 ASN A O 1
ATOM 644 N N . THR A 1 81 ? 64.827 52.159 -11.493 1.00 30.06 104 THR A N 1
ATOM 645 C CA . THR A 1 81 ? 64.781 50.983 -10.657 1.00 25.22 104 THR A CA 1
ATOM 646 C C . THR A 1 81 ? 65.998 51.182 -9.767 1.00 24.53 104 THR A C 1
ATOM 647 O O . THR A 1 81 ? 66.787 52.098 -10.004 1.00 24.00 104 THR A O 1
ATOM 651 N N . TRP A 1 82 ? 66.149 50.358 -8.740 1.00 19.12 105 TRP A N 1
ATOM 652 C CA . TRP A 1 82 ? 67.316 50.451 -7.864 1.00 18.27 105 TRP A CA 1
ATOM 653 C C . TRP A 1 82 ? 68.521 49.864 -8.619 1.00 17.80 105 TRP A C 1
ATOM 654 O O . TRP A 1 82 ? 68.561 48.658 -8.861 1.00 14.68 105 TRP A O 1
ATOM 665 N N . ALA A 1 83 ? 69.486 50.704 -8.985 1.00 14.12 106 ALA A N 1
ATOM 666 C CA . ALA A 1 83 ? 70.676 50.251 -9.720 1.00 16.03 106 ALA A CA 1
ATOM 667 C C . ALA A 1 83 ? 71.886 51.144 -9.420 1.00 15.17 106 ALA A C 1
ATOM 668 O O . ALA A 1 83 ? 72.265 51.994 -10.229 1.00 13.89 106 ALA A O 1
ATOM 670 N N . PRO A 1 84 ? 72.504 50.957 -8.238 1.00 17.43 107 PRO A N 1
ATOM 671 C CA . PRO A 1 84 ? 73.675 51.731 -7.806 1.00 16.03 107 PRO A CA 1
ATOM 672 C C . PRO A 1 84 ? 74.824 51.706 -8.832 1.00 19.46 107 PRO A C 1
ATOM 673 O O . PRO A 1 84 ? 75.607 52.652 -8.919 1.00 18.46 107 PRO A O 1
ATOM 677 N N . ILE A 1 85 ? 74.926 50.631 -9.616 1.00 17.97 108 ILE A N 1
ATOM 678 C CA . ILE A 1 85 ? 76.009 50.531 -10.602 1.00 15.13 108 ILE A CA 1
ATOM 679 C C . ILE A 1 85 ? 75.937 51.673 -11.615 1.00 21.22 108 ILE A C 1
ATOM 680 O O . ILE A 1 85 ? 76.980 52.108 -12.121 1.00 19.97 108 ILE A O 1
ATOM 685 N N . MET A 1 86 ? 74.723 52.161 -11.905 1.00 19.57 109 MET A N 1
ATOM 686 C CA . MET A 1 86 ? 74.550 53.242 -12.881 1.00 20.76 109 MET A CA 1
ATOM 687 C C . MET A 1 86 ? 75.080 54.563 -12.354 1.00 24.31 109 MET A C 1
ATOM 688 O O . MET A 1 86 ? 75.294 55.513 -13.107 1.00 24.99 109 MET A O 1
ATOM 693 N N . LYS A 1 87 ? 75.324 54.614 -11.058 1.00 25.14 110 LYS A N 1
ATOM 694 C CA . LYS A 1 87 ? 75.850 55.825 -10.458 1.00 25.61 110 LYS A CA 1
ATOM 695 C C . LYS A 1 87 ? 77.343 55.714 -10.213 1.00 27.00 110 LYS A C 1
ATOM 696 O O . LYS A 1 87 ? 77.996 56.708 -9.904 1.00 28.65 110 LYS A O 1
ATOM 702 N N . ALA A 1 88 ? 77.885 54.508 -10.361 1.00 24.74 111 ALA A N 1
ATOM 703 C CA . ALA A 1 88 ? 79.306 54.266 -10.131 1.00 25.70 111 ALA A CA 1
ATOM 704 C C . ALA A 1 88 ? 80.152 54.582 -11.365 1.00 28.60 111 ALA A C 1
ATOM 705 O O . ALA A 1 88 ? 81.364 54.708 -11.273 1.00 28.85 111 ALA A O 1
ATOM 707 N N . TYR A 1 89 ? 79.509 54.702 -12.518 1.00 23.08 112 TYR A N 1
ATOM 708 C CA . TYR A 1 89 ? 80.209 55.006 -13.747 1.00 21.59 112 TYR A CA 1
ATOM 709 C C . TYR A 1 89 ? 79.515 56.154 -14.446 1.00 25.20 112 TYR A C 1
ATOM 710 O O . TYR A 1 89 ? 78.294 56.286 -14.375 1.00 25.73 112 TYR A O 1
ATOM 719 N N . GLN A 1 90 A 80.294 56.974 -15.132 1.00 28.20 112 GLN A N 1
ATOM 720 C CA . GLN A 1 90 A 79.743 58.093 -15.889 1.00 33.79 112 GLN A CA 1
ATOM 721 C C . GLN A 1 90 A 79.720 57.760 -17.374 1.00 31.61 112 GLN A C 1
ATOM 722 O O . GLN A 1 90 A 80.495 56.940 -17.857 1.00 34.22 112 GLN A O 1
ATOM 728 N N . GLY A 1 91 B 78.818 58.401 -18.099 1.00 32.04 112 GLY A N 1
ATOM 729 C CA . GLY A 1 91 B 78.748 58.158 -19.521 1.00 30.80 112 GLY A CA 1
ATOM 730 C C . GLY A 1 91 B 77.504 57.417 -19.905 1.00 28.29 112 GLY A C 1
ATOM 731 O O . GLY A 1 91 B 76.876 56.759 -19.081 1.00 28.85 112 GLY A O 1
ATOM 732 N N . ASP A 1 92 ? 77.149 57.534 -21.170 1.00 24.67 113 ASP A N 1
ATOM 733 C CA . ASP A 1 92 ? 75.973 56.872 -21.675 1.00 26.60 113 ASP A CA 1
ATOM 734 C C . ASP A 1 92 ? 76.300 55.454 -22.028 1.00 27.80 113 ASP A C 1
ATOM 735 O O . ASP A 1 92 ? 75.405 54.625 -22.194 1.00 27.91 113 ASP A O 1
ATOM 740 N N . GLU A 1 93 ? 77.597 55.183 -22.148 1.00 25.42 114 GLU A N 1
ATOM 741 C CA . GLU A 1 93 ? 78.056 53.842 -22.425 1.00 24.36 114 GLU A CA 1
ATOM 742 C C . GLU A 1 93 ? 79.373 53.596 -21.694 1.00 22.22 114 GLU A C 1
ATOM 743 O O . GLU A 1 93 ? 80.262 54.436 -21.713 1.00 20.60 114 GLU A O 1
ATOM 749 N N . PHE A 1 94 ? 79.463 52.456 -21.017 1.00 16.25 115 PHE A N 1
ATOM 750 C CA . PHE A 1 94 ? 80.660 52.077 -20.267 1.00 17.08 115 PHE A CA 1
ATOM 751 C C . PHE A 1 94 ? 80.673 50.549 -20.176 1.00 18.28 115 PHE A C 1
ATOM 752 O O . PHE A 1 94 ? 79.686 49.909 -20.545 1.00 18.15 115 PHE A O 1
ATOM 760 N N A SER A 1 95 ? 81.796 49.959 -19.747 0.50 14.33 116 SER A N 1
ATOM 761 N N B SER A 1 95 ? 81.774 49.982 -19.702 0.50 15.72 116 SER A N 1
ATOM 762 C CA A SER A 1 95 ? 81.910 48.496 -19.636 0.50 13.66 116 SER A CA 1
ATOM 763 C CA B SER A 1 95 ? 81.857 48.541 -19.590 0.50 16.71 116 SER A CA 1
ATOM 764 C C A SER A 1 95 ? 82.344 48.062 -18.231 0.50 14.56 116 SER A C 1
ATOM 765 C C B SER A 1 95 ? 82.152 48.194 -18.144 0.50 17.62 116 SER A C 1
ATOM 766 O O A SER A 1 95 ? 83.272 48.635 -17.644 0.50 10.79 116 SER A O 1
ATOM 767 O O B SER A 1 95 ? 82.767 48.993 -17.421 0.50 16.71 116 SER A O 1
ATOM 772 N N . VAL A 1 96 ? 81.689 47.014 -17.730 1.00 15.42 117 VAL A N 1
ATOM 773 C CA . VAL A 1 96 ? 81.868 46.521 -16.361 1.00 10.96 117 VAL A CA 1
ATOM 774 C C . VAL A 1 96 ? 82.205 45.037 -16.306 1.00 13.86 117 VAL A C 1
ATOM 775 O O . VAL A 1 96 ? 81.577 44.242 -17.016 1.00 14.29 117 VAL A O 1
ATOM 779 N N . PRO A 1 97 ? 83.202 44.635 -15.482 1.00 13.86 118 PRO A N 1
ATOM 780 C CA . PRO A 1 97 ? 83.520 43.203 -15.423 1.00 11.39 118 PRO A CA 1
ATOM 781 C C . PRO A 1 97 ? 82.486 42.401 -14.609 1.00 12.84 118 PRO A C 1
ATOM 782 O O . PRO A 1 97 ? 81.774 42.947 -13.748 1.00 11.46 118 PRO A O 1
ATOM 786 N N . VAL A 1 98 ? 82.418 41.106 -14.899 1.00 10.15 119 VAL A N 1
ATOM 787 C CA . VAL A 1 98 ? 81.492 40.198 -14.240 1.00 9.52 119 VAL A CA 1
ATOM 788 C C . VAL A 1 98 ? 81.654 40.237 -12.711 1.00 11.76 119 VAL A C 1
ATOM 789 O O . VAL A 1 98 ? 80.669 40.228 -11.974 1.00 12.88 119 VAL A O 1
ATOM 793 N N A GLN A 1 99 ? 82.910 40.338 -12.267 0.50 10.42 120 GLN A N 1
ATOM 794 N N B GLN A 1 99 ? 82.882 40.255 -12.214 0.50 9.21 120 GLN A N 1
ATOM 795 C CA A GLN A 1 99 ? 83.288 40.415 -10.847 0.50 11.64 120 GLN A CA 1
ATOM 796 C CA B GLN A 1 99 ? 83.025 40.271 -10.768 0.50 6.90 120 GLN A CA 1
ATOM 797 C C A GLN A 1 99 ? 82.539 41.512 -10.111 0.50 11.24 120 GLN A C 1
ATOM 798 C C B GLN A 1 99 ? 82.317 41.475 -10.147 0.50 8.73 120 GLN A C 1
ATOM 799 O O A GLN A 1 99 ? 82.108 41.341 -8.966 0.50 12.06 120 GLN A O 1
ATOM 800 O O B GLN A 1 99 ? 81.671 41.334 -9.102 0.50 10.75 120 GLN A O 1
ATOM 811 N N . GLN A 1 100 ? 82.405 42.648 -10.775 1.00 9.02 121 GLN A N 1
ATOM 812 C CA . GLN A 1 100 ? 81.751 43.808 -10.207 1.00 10.55 121 GLN A CA 1
ATOM 813 C C . GLN A 1 100 ? 80.229 43.727 -10.325 1.00 13.40 121 GLN A C 1
ATOM 814 O O . GLN A 1 100 ? 79.495 44.217 -9.449 1.00 11.64 121 GLN A O 1
ATOM 820 N N . LEU A 1 101 ? 79.744 43.108 -11.396 1.00 8.82 122 LEU A N 1
ATOM 821 C CA . LEU A 1 101 ? 78.300 42.951 -11.535 1.00 10.58 122 LEU A CA 1
ATOM 822 C C . LEU A 1 101 ? 77.824 42.034 -10.411 1.00 13.30 122 LEU A C 1
ATOM 823 O O . LEU A 1 101 ? 76.763 42.268 -9.831 1.00 12.80 122 LEU A O 1
ATOM 828 N N . LEU A 1 102 ? 78.600 40.991 -10.109 1.00 9.99 123 LEU A N 1
ATOM 829 C CA . LEU A 1 102 ? 78.235 40.065 -9.033 1.00 9.21 123 LEU A CA 1
ATOM 830 C C . LEU A 1 102 ? 78.211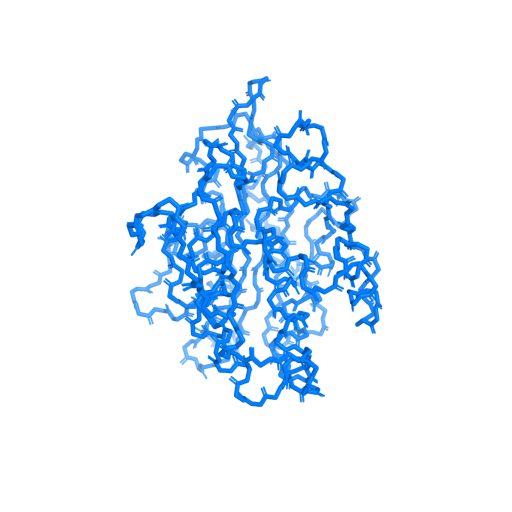 40.798 -7.693 1.00 11.57 123 LEU A C 1
ATOM 831 O O . LEU A 1 102 ? 77.289 40.656 -6.894 1.00 11.16 123 LEU A O 1
ATOM 836 N N . GLN A 1 103 ? 79.255 41.564 -7.435 1.00 10.27 124 GLN A N 1
ATOM 837 C CA . GLN A 1 103 ? 79.321 42.307 -6.198 1.00 12.80 124 GLN A CA 1
ATOM 838 C C . GLN A 1 103 ? 78.129 43.264 -6.027 1.00 11.25 124 GLN A C 1
ATOM 839 O O . GLN A 1 103 ? 77.551 43.369 -4.939 1.00 11.69 124 GLN A O 1
ATOM 845 N N . TYR A 1 104 ? 77.771 43.978 -7.091 1.00 10.56 125 TYR A N 1
ATOM 846 C CA . TYR A 1 104 ? 76.654 44.898 -7.019 1.00 9.03 125 TYR A CA 1
ATOM 847 C C . TYR A 1 104 ? 75.299 44.186 -6.899 1.00 11.61 125 TYR A C 1
ATOM 848 O O . TYR A 1 104 ? 74.403 44.666 -6.197 1.00 10.65 125 TYR A O 1
ATOM 857 N N A SER A 1 105 ? 75.141 43.057 -7.573 0.50 9.22 126 SER A N 1
ATOM 858 N N B SER A 1 105 ? 75.16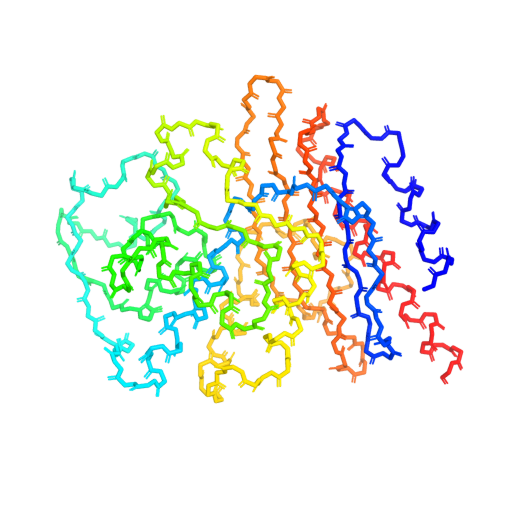1 43.042 -7.574 0.50 7.80 126 SER A N 1
ATOM 859 C CA A SER A 1 105 ? 73.879 42.331 -7.466 0.50 9.30 126 SER A CA 1
ATOM 860 C CA B SER A 1 105 ? 73.920 42.242 -7.540 0.50 7.22 126 SER A CA 1
ATOM 861 C C A SER A 1 105 ? 73.693 41.835 -6.037 0.50 11.07 126 SER A C 1
ATOM 862 C C B SER A 1 105 ? 73.656 41.636 -6.156 0.50 9.39 126 SER A C 1
ATOM 863 O O A SER A 1 105 ? 72.643 42.057 -5.412 0.50 9.44 126 SER A O 1
ATOM 864 O O B SER A 1 105 ? 72.504 41.548 -5.697 0.50 7.75 126 SER A O 1
ATOM 869 N N . VAL A 1 106 ? 74.727 41.177 -5.511 1.00 8.67 127 VAL A N 1
ATOM 870 C CA . VAL A 1 106 ? 74.636 40.585 -4.175 1.00 8.50 127 VAL A CA 1
ATOM 871 C C . VAL A 1 106 ? 74.703 41.583 -3.023 1.00 12.48 127 VAL A C 1
ATOM 872 O O . VAL A 1 106 ? 73.763 41.660 -2.220 1.00 13.76 127 VAL A O 1
ATOM 876 N N . SER A 1 107 ? 75.783 42.357 -2.933 1.00 12.10 128 SER A N 1
ATOM 877 C CA . SER A 1 107 ? 75.923 43.310 -1.836 1.00 11.56 128 SER A CA 1
ATOM 878 C C . SER A 1 107 ? 74.981 44.483 -1.901 1.00 12.51 128 SER A C 1
ATOM 879 O O . SER A 1 107 ? 74.488 44.905 -0.873 1.00 14.91 128 SER A O 1
ATOM 882 N N . HIS A 1 108 ? 74.735 45.026 -3.096 1.00 11.96 129 HIS A N 1
ATOM 883 C CA . HIS A 1 108 ? 73.872 46.201 -3.229 1.00 11.73 129 HIS A CA 1
ATOM 884 C C . HIS A 1 108 ? 72.487 45.911 -3.789 1.00 14.26 129 HIS A C 1
ATOM 885 O O . HIS A 1 108 ? 71.705 46.833 -4.004 1.00 13.40 129 HIS A O 1
ATOM 892 N N . SER A 1 109 ? 72.196 44.635 -4.032 1.00 11.89 130 SER A N 1
ATOM 893 C CA . SER A 1 109 ? 70.899 44.220 -4.549 1.00 10.30 130 SER A CA 1
ATOM 894 C C . SER A 1 109 ? 70.544 44.970 -5.837 1.00 13.27 130 SER A C 1
ATOM 895 O O . SER A 1 109 ? 69.383 45.277 -6.094 1.00 13.40 130 SER A O 1
ATOM 898 N N . ASP A 1 110 ? 71.557 45.241 -6.654 1.00 12.48 131 ASP A N 1
ATOM 899 C CA . ASP A 1 110 ? 71.400 45.991 -7.908 1.00 11.68 131 ASP A CA 1
ATOM 900 C C . ASP A 1 110 ? 70.535 45.256 -8.943 1.00 11.41 131 ASP A C 1
ATOM 901 O O . ASP A 1 110 ? 70.834 44.128 -9.303 1.00 10.67 131 ASP A O 1
ATOM 906 N N . ASN A 1 111 ? 69.468 45.899 -9.420 1.00 12.14 132 ASN A N 1
ATOM 907 C CA . ASN A 1 111 ? 68.579 45.269 -10.397 1.00 15.09 132 ASN A CA 1
ATOM 908 C C . ASN A 1 111 ? 69.119 45.224 -11.827 1.00 13.46 132 ASN A C 1
ATOM 909 O O . ASN A 1 111 ? 68.828 44.278 -12.546 1.00 15.44 132 ASN A O 1
ATOM 914 N N . VAL A 1 112 ? 69.894 46.221 -12.243 1.00 11.08 133 VAL A N 1
ATOM 915 C CA . VAL A 1 112 ? 70.461 46.202 -13.601 1.00 11.13 133 VAL A CA 1
ATOM 916 C C . VAL A 1 112 ? 71.583 45.148 -13.669 1.00 12.21 133 VAL A C 1
ATOM 917 O O . VAL A 1 112 ? 71.642 44.362 -14.618 1.00 13.50 133 VAL A O 1
ATOM 921 N N . ALA A 1 113 ? 72.441 45.102 -12.647 1.00 8.87 134 ALA A N 1
ATOM 922 C CA . ALA A 1 113 ? 73.534 44.128 -12.606 1.00 7.14 134 ALA A CA 1
ATOM 923 C C . ALA A 1 113 ? 72.939 42.726 -12.672 1.00 12.34 134 ALA A C 1
ATOM 924 O O . ALA A 1 113 ? 73.450 41.845 -13.370 1.00 11.22 134 ALA A O 1
ATOM 926 N N . CYS A 1 114 ? 71.843 42.510 -11.943 1.00 11.35 135 CYS A N 1
ATOM 927 C CA . CYS A 1 114 ? 71.165 41.205 -11.935 1.00 10.73 135 CYS A CA 1
ATOM 928 C C . CYS A 1 114 ? 70.750 40.744 -13.341 1.00 11.87 135 CYS A C 1
ATOM 929 O O . CYS A 1 114 ? 71.053 39.612 -13.752 1.00 10.18 135 CYS A O 1
ATOM 932 N N . ASP A 1 115 ? 70.056 41.610 -14.080 1.00 13.13 136 ASP A N 1
ATOM 933 C CA . ASP A 1 115 ? 69.582 41.224 -15.412 1.00 11.37 136 ASP A CA 1
ATOM 934 C C . ASP A 1 115 ? 70.707 41.058 -16.423 1.00 13.64 136 ASP A C 1
ATOM 935 O O . ASP A 1 115 ? 70.607 40.223 -17.338 1.00 13.28 136 ASP A O 1
ATOM 940 N N . LEU A 1 116 ? 71.778 41.836 -16.261 1.00 11.22 137 LEU A N 1
ATOM 941 C CA . LEU A 1 116 ? 72.930 41.7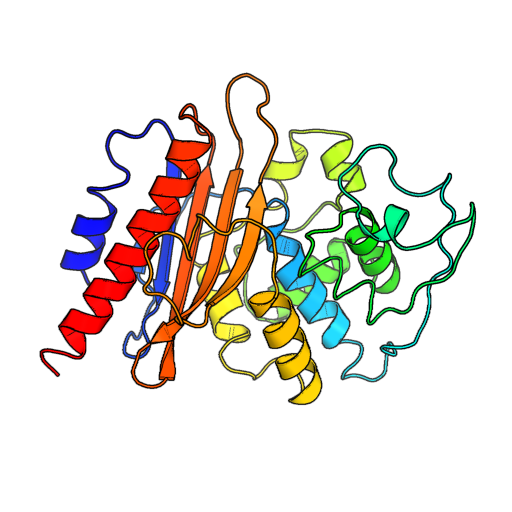01 -17.156 1.00 12.29 137 LEU A CA 1
ATOM 942 C C . LEU A 1 116 ? 73.559 40.307 -16.935 1.00 14.49 137 LEU A C 1
ATOM 943 O O . LEU A 1 116 ? 74.008 39.668 -17.887 1.00 14.38 137 LEU A O 1
ATOM 948 N N . LEU A 1 117 ? 73.594 39.837 -15.684 1.00 10.01 138 LEU A N 1
ATOM 949 C CA . LEU A 1 117 ? 74.155 38.507 -15.391 1.00 9.81 138 LEU A CA 1
ATOM 950 C C . LEU A 1 117 ? 73.235 37.426 -15.978 1.00 10.25 138 LEU A C 1
ATOM 951 O O . LEU A 1 117 ? 73.704 36.441 -16.540 1.00 10.87 138 LEU A O 1
ATOM 956 N N . PHE A 1 118 ? 71.925 37.610 -15.840 1.00 10.93 139 PHE A N 1
ATOM 957 C CA . PHE A 1 118 ? 70.967 36.655 -16.406 1.00 10.26 139 PHE A CA 1
ATOM 958 C C . PHE A 1 118 ? 71.249 36.458 -17.894 1.00 10.51 139 PHE A C 1
ATOM 959 O O . PHE A 1 118 ? 71.190 35.340 -18.388 1.00 13.69 139 PHE A O 1
ATOM 967 N N . GLU A 1 119 ? 71.562 37.543 -18.601 1.00 11.13 140 GLU A N 1
ATOM 968 C CA . GLU A 1 119 ? 71.842 37.464 -20.039 1.00 12.85 140 GLU A CA 1
ATOM 969 C C . GLU A 1 119 ? 73.056 36.670 -20.408 1.00 13.59 140 GLU A C 1
ATOM 970 O O . GLU A 1 119 ? 73.153 36.186 -21.530 1.00 17.52 140 GLU A O 1
ATOM 976 N N . LEU A 1 120 ? 74.010 36.552 -19.496 1.00 12.09 141 LEU A N 1
ATOM 977 C CA . LEU A 1 120 ? 75.219 35.766 -19.777 1.00 13.21 141 LEU A CA 1
ATOM 978 C C . LEU A 1 120 ? 75.010 34.258 -19.662 1.00 13.83 141 LEU A C 1
ATOM 979 O O . LEU A 1 120 ? 75.750 33.476 -20.261 1.00 15.67 141 LEU A O 1
ATOM 984 N N . VAL A 1 121 ? 74.020 33.841 -18.882 1.00 11.08 142 VAL A N 1
ATOM 985 C CA . VAL A 1 121 ? 73.799 32.413 -18.631 1.00 13.73 142 VAL A CA 1
ATOM 986 C C . VAL A 1 121 ? 72.547 31.742 -19.226 1.00 15.71 142 VAL A C 1
ATOM 987 O O . VAL A 1 121 ? 72.340 30.540 -19.036 1.00 18.02 142 VAL A O 1
ATOM 991 N N . GLY A 1 122 ? 71.711 32.494 -19.939 1.00 13.79 143 GLY A N 1
ATOM 992 C CA . GLY A 1 122 ? 70.528 31.887 -20.526 1.00 12.77 143 GLY A CA 1
ATOM 993 C C . GLY A 1 122 ? 69.222 32.217 -19.825 1.00 15.94 143 GLY A C 1
ATOM 994 O O . GLY A 1 122 ? 68.242 31.508 -20.010 1.00 18.47 143 GLY A O 1
ATOM 995 N N . GLY A 1 123 ? 69.210 33.261 -18.995 1.00 15.96 144 GLY A N 1
ATOM 996 C CA . GLY A 1 123 ? 67.994 33.685 -18.316 1.00 10.99 144 GLY A CA 1
ATOM 997 C C . GLY A 1 123 ? 67.439 32.867 -17.156 1.00 14.30 144 GLY A C 1
ATOM 998 O O . GLY A 1 123 ? 68.051 31.905 -16.677 1.00 14.53 144 GLY A O 1
ATOM 999 N N . PRO A 1 124 ? 66.256 33.257 -16.661 1.00 14.96 145 PRO A N 1
ATOM 1000 C CA . PRO A 1 124 ? 65.576 32.580 -15.547 1.00 16.97 145 PRO A CA 1
ATOM 1001 C C . PRO A 1 124 ? 65.523 31.036 -15.693 1.00 17.10 145 PRO A C 1
ATOM 1002 O O . PRO A 1 124 ? 65.677 30.293 -14.705 1.00 18.17 145 PRO A O 1
ATOM 1006 N N . ALA A 1 125 ? 65.293 30.568 -16.924 1.00 15.50 146 ALA A N 1
ATOM 1007 C CA . ALA A 1 125 ? 65.208 29.150 -17.219 1.00 16.01 146 ALA A CA 1
ATOM 1008 C C . ALA A 1 125 ? 66.502 28.439 -16.844 1.00 20.08 146 ALA A C 1
ATOM 1009 O O . ALA A 1 125 ? 66.467 27.316 -16.320 1.00 20.10 146 ALA A O 1
ATOM 1011 N N . ALA A 1 126 ? 67.638 29.094 -17.112 1.00 16.50 147 ALA A N 1
ATOM 1012 C CA . ALA A 1 126 ? 68.949 28.525 -16.804 1.00 16.63 147 ALA A CA 1
ATOM 1013 C C . ALA A 1 126 ? 69.126 28.428 -15.285 1.00 17.25 147 ALA A C 1
ATOM 1014 O O . ALA A 1 126 ? 69.691 27.442 -14.769 1.00 14.22 147 ALA A O 1
ATOM 1016 N N . LEU A 1 127 ? 68.641 29.444 -14.570 1.00 13.18 148 LEU A N 1
ATOM 1017 C CA . LEU A 1 127 ? 68.757 29.431 -13.118 1.00 11.25 148 LEU A CA 1
ATOM 1018 C C . LEU A 1 127 ? 67.861 28.341 -12.529 1.00 14.74 148 LEU A C 1
ATOM 1019 O O . LEU A 1 127 ? 68.272 27.602 -11.635 1.00 14.88 148 LEU A O 1
ATOM 1024 N N . HIS A 1 128 ? 66.646 28.221 -13.032 1.00 15.20 149 HIS A N 1
ATOM 1025 C CA . HIS A 1 128 ? 65.761 27.184 -12.547 1.00 18.53 149 HIS A CA 1
ATOM 1026 C C . HIS A 1 128 ? 66.363 25.772 -12.735 1.00 17.99 149 HIS A C 1
ATOM 1027 O O . HIS A 1 128 ? 66.253 24.912 -11.854 1.00 17.07 149 HIS A O 1
ATOM 1034 N N . ASP A 1 129 ? 67.000 25.530 -13.875 1.00 15.20 150 ASP A N 1
ATOM 1035 C CA . ASP A 1 129 ? 67.643 24.234 -14.124 1.00 16.20 150 ASP A CA 1
ATOM 1036 C C . ASP A 1 129 ? 68.750 23.991 -13.091 1.00 18.83 150 ASP A C 1
ATOM 1037 O O . ASP A 1 129 ? 68.896 22.886 -12.569 1.00 21.44 150 ASP A O 1
ATOM 1042 N N . TYR A 1 130 ? 69.548 25.024 -12.831 1.00 15.28 151 TYR A N 1
ATOM 1043 C CA . TYR A 1 130 ? 70.657 24.931 -11.896 1.00 13.95 151 TYR A CA 1
ATOM 1044 C C . TYR A 1 130 ? 70.175 24.582 -10.497 1.00 16.24 151 TYR A C 1
ATOM 1045 O O . TYR A 1 130 ? 70.777 23.747 -9.812 1.00 15.06 151 TYR A O 1
ATOM 1054 N N . ILE A 1 131 ? 69.092 25.228 -10.069 1.00 14.07 152 ILE A N 1
ATOM 1055 C CA . ILE A 1 131 ? 68.535 24.972 -8.742 1.00 17.52 152 ILE A CA 1
ATOM 1056 C C . ILE A 1 131 ? 68.029 23.533 -8.628 1.00 20.19 152 ILE A C 1
ATOM 1057 O O . ILE A 1 131 ? 68.335 22.834 -7.653 1.00 17.63 152 ILE A O 1
ATOM 1062 N N . GLN A 1 132 ? 67.273 23.090 -9.632 1.00 19.87 153 GLN A N 1
ATOM 1063 C CA . GLN A 1 132 ? 66.753 21.718 -9.645 1.00 23.88 153 GLN A CA 1
ATOM 1064 C C . GLN A 1 132 ? 67.934 20.745 -9.641 1.00 26.09 153 GLN A C 1
ATOM 1065 O O . GLN A 1 132 ? 67.890 19.713 -8.976 1.00 25.18 153 GLN A O 1
ATOM 1071 N N . SER A 1 133 ? 68.988 21.070 -10.389 1.00 23.54 154 SER A N 1
ATOM 1072 C CA . SER A 1 133 ? 70.142 20.189 -10.437 1.00 23.15 154 SER A CA 1
ATOM 1073 C C . SER A 1 133 ? 70.782 19.977 -9.056 1.00 27.75 154 SER A C 1
ATOM 1074 O O . SER A 1 133 ? 71.475 18.987 -8.867 1.00 26.98 154 SER A O 1
ATOM 1077 N N . MET A 1 134 ? 70.575 20.900 -8.106 1.00 25.64 155 MET A N 1
ATOM 1078 C CA . MET A 1 134 ? 71.126 20.755 -6.748 1.00 21.88 155 MET A CA 1
ATOM 1079 C C . MET A 1 134 ? 70.148 19.977 -5.871 1.00 24.82 155 MET A C 1
ATOM 1080 O O . MET A 1 134 ? 70.343 19.852 -4.669 1.00 26.49 155 MET A O 1
ATOM 1085 N N . GLY A 1 135 ? 69.070 19.494 -6.476 1.00 24.38 156 GLY A N 1
ATOM 1086 C CA . GLY A 1 135 ? 68.080 18.723 -5.748 1.00 25.43 156 GLY A CA 1
ATOM 1087 C C . GLY A 1 135 ? 67.039 19.536 -5.015 1.00 26.51 156 GLY A C 1
ATOM 1088 O O . GLY A 1 135 ? 66.306 18.989 -4.210 1.00 29.03 156 GLY A O 1
ATOM 1089 N N . ILE A 1 136 ? 66.973 20.837 -5.272 1.00 24.14 157 ILE A N 1
ATOM 1090 C CA . ILE A 1 136 ? 65.993 21.701 -4.618 1.00 19.06 157 ILE A CA 1
ATOM 1091 C C . ILE A 1 136 ? 64.791 21.804 -5.548 1.00 23.82 157 ILE A C 1
ATOM 1092 O O . ILE A 1 136 ? 64.875 22.400 -6.620 1.00 24.02 157 ILE A O 1
ATOM 1097 N N . LYS A 1 137 ? 63.672 21.206 -5.150 1.00 22.98 158 LYS A N 1
ATOM 1098 C CA . LYS A 1 137 ? 62.465 21.215 -5.982 1.00 24.18 158 LYS A CA 1
ATOM 1099 C C . LYS A 1 137 ? 61.474 22.328 -5.628 1.00 24.16 158 LYS A C 1
ATOM 1100 O O . LYS A 1 137 ? 60.687 22.756 -6.462 1.00 25.88 158 LYS A O 1
ATOM 1106 N N . GLU A 1 138 ? 61.525 22.804 -4.393 1.00 22.35 159 GLU A N 1
ATOM 1107 C CA . GLU A 1 138 ? 60.586 23.829 -3.953 1.00 22.31 159 GLU A CA 1
ATOM 1108 C C . GLU A 1 138 ? 61.019 25.283 -4.043 1.00 20.59 159 GLU A C 1
ATOM 1109 O O . GLU A 1 138 ? 60.854 26.048 -3.083 1.00 18.10 159 GLU A O 1
ATOM 1115 N N . THR A 1 139 ? 61.569 25.660 -5.194 1.00 19.50 160 THR A N 1
ATOM 1116 C CA . THR A 1 139 ? 61.990 27.044 -5.446 1.00 18.60 160 THR A CA 1
ATOM 1117 C C . THR A 1 139 ? 61.749 27.247 -6.930 1.00 24.64 160 THR A C 1
ATOM 1118 O O . THR A 1 139 ? 62.268 26.478 -7.739 1.00 30.89 160 THR A O 1
ATOM 1122 N N . ALA A 1 140 ? 60.955 28.240 -7.310 1.00 18.48 161 ALA A N 1
ATOM 1123 C CA . ALA A 1 140 ? 60.719 28.470 -8.732 1.00 15.02 161 ALA A CA 1
ATOM 1124 C C . ALA A 1 140 ? 61.245 29.840 -9.178 1.00 16.77 161 ALA A C 1
ATOM 1125 O O . ALA A 1 140 ? 61.099 30.849 -8.467 1.00 17.18 161 ALA A O 1
ATOM 1127 N N . VAL A 1 141 ? 61.884 29.861 -10.347 1.00 16.62 162 VAL A N 1
ATOM 1128 C CA . VAL A 1 141 ? 62.372 31.105 -10.920 1.00 16.49 162 VAL A CA 1
ATOM 1129 C C . VAL A 1 141 ? 61.902 31.152 -12.372 1.00 18.26 162 VAL A C 1
ATOM 1130 O O . VAL A 1 141 ? 62.304 30.325 -13.195 1.00 18.87 162 VAL A O 1
ATOM 1134 N N . VAL A 1 142 ? 61.063 32.130 -12.686 1.00 16.73 163 VAL A N 1
ATOM 1135 C CA . VAL A 1 142 ? 60.530 32.240 -14.040 1.00 22.46 163 VAL A CA 1
ATOM 1136 C C . VAL A 1 142 ? 60.731 33.625 -14.635 1.00 20.24 163 VAL A C 1
ATOM 1137 O O . VAL A 1 142 ? 60.618 33.804 -15.840 1.00 22.70 163 VAL A O 1
ATOM 1141 N N . ALA A 1 143 ? 61.043 34.612 -13.804 1.00 18.25 164 ALA A N 1
ATOM 1142 C CA . ALA A 1 143 ? 61.178 35.966 -14.325 1.00 19.23 164 ALA A CA 1
ATOM 1143 C C . ALA A 1 143 ? 62.418 36.715 -13.844 1.00 19.96 164 ALA A C 1
ATOM 1144 O O . ALA A 1 143 ? 62.953 36.431 -12.756 1.00 17.16 164 ALA A O 1
ATOM 1146 N N . ASN A 1 144 ? 62.856 37.677 -14.661 1.00 16.05 165 ASN A N 1
ATOM 1147 C CA . ASN A 1 144 ? 63.977 38.501 -14.282 1.00 17.03 165 ASN A CA 1
ATOM 1148 C C . ASN A 1 144 ? 63.422 39.800 -13.656 1.00 19.85 165 ASN A C 1
ATOM 1149 O O . ASN A 1 144 ? 62.211 39.945 -13.459 1.00 14.14 165 ASN A O 1
ATOM 1154 N N . GLU A 1 145 ? 64.303 40.733 -13.303 1.00 19.33 166 GLU A N 1
ATOM 1155 C CA . GLU A 1 145 ? 63.863 41.973 -12.671 1.00 18.01 166 GLU A CA 1
ATOM 1156 C C . GLU A 1 145 ? 62.975 42.840 -13.562 1.00 19.29 166 GLU A C 1
ATOM 1157 O O . GLU A 1 145 ? 61.984 43.405 -13.105 1.00 16.61 166 GLU A O 1
ATOM 1163 N N . ALA A 1 146 ? 63.342 42.945 -14.834 1.00 19.62 167 ALA A N 1
ATOM 1164 C CA . ALA A 1 146 ? 62.562 43.736 -15.788 1.00 24.92 167 ALA A CA 1
ATOM 1165 C C . ALA A 1 146 ? 61.118 43.221 -15.849 1.00 25.10 167 ALA A C 1
ATOM 1166 O O . ALA A 1 146 ? 60.175 44.014 -15.755 1.00 25.50 167 ALA A O 1
ATOM 1168 N N . GLN A 1 147 ? 60.950 41.907 -16.009 1.00 19.63 168 GLN A N 1
ATOM 1169 C CA . GLN A 1 147 ? 59.619 41.319 -16.062 1.00 20.72 168 GLN A CA 1
ATOM 1170 C C . GLN A 1 147 ? 58.878 41.506 -14.750 1.00 22.44 168 GLN A C 1
ATOM 1171 O O . GLN A 1 147 ? 57.672 41.717 -14.753 1.00 24.05 168 GLN A O 1
ATOM 1177 N N . MET A 1 148 ? 59.587 41.443 -13.626 1.00 20.66 169 MET A N 1
ATOM 1178 C CA . MET A 1 148 ? 58.931 41.627 -12.337 1.00 24.63 169 MET A CA 1
ATOM 1179 C C . MET A 1 148 ? 58.531 43.076 -12.174 1.00 29.88 169 MET A C 1
ATOM 1180 O O . MET A 1 148 ? 57.602 43.385 -11.437 1.00 30.60 169 MET A O 1
ATOM 1185 N N . HIS A 1 149 ? 59.247 43.958 -12.866 1.00 31.63 170 HIS A N 1
ATOM 1186 C CA . HIS A 1 149 ? 59.014 45.402 -12.813 1.00 36.50 170 HIS A CA 1
ATOM 1187 C C . HIS A 1 149 ? 57.811 45.777 -13.685 1.00 38.51 170 HIS A C 1
ATOM 1188 O O . HIS A 1 149 ? 57.093 46.732 -13.393 1.00 41.03 170 HIS A O 1
ATOM 1195 N N . ALA A 1 150 ? 57.595 45.002 -14.743 1.00 37.39 171 ALA A N 1
ATOM 1196 C CA . ALA A 1 150 ? 56.514 45.226 -15.691 1.00 39.18 171 ALA A CA 1
ATOM 1197 C C . ALA A 1 150 ? 55.145 44.849 -15.153 1.00 45.47 171 ALA A C 1
ATOM 1198 O O . ALA A 1 150 ? 54.149 45.518 -15.450 1.00 47.77 171 ALA A O 1
ATOM 1200 N N . ASP A 1 151 ? 55.097 43.782 -14.360 1.00 46.82 172 ASP A N 1
ATOM 1201 C CA . ASP A 1 151 ? 53.846 43.280 -13.795 1.00 47.48 172 ASP A CA 1
ATOM 1202 C C . ASP A 1 151 ? 54.056 42.849 -12.345 1.00 47.14 172 ASP A C 1
ATOM 1203 O O . ASP A 1 151 ? 54.766 41.878 -12.090 1.00 49.65 172 ASP A O 1
ATOM 1208 N N . ASP A 1 152 ? 53.425 43.541 -11.401 1.00 44.98 173 ASP A N 1
ATOM 1209 C CA . ASP A 1 152 ? 53.604 43.215 -9.986 1.00 50.28 173 ASP A CA 1
ATOM 1210 C C . ASP A 1 152 ? 53.042 41.880 -9.465 1.00 49.89 173 ASP A C 1
ATOM 1211 O O . ASP A 1 152 ? 53.176 41.580 -8.272 1.00 53.05 173 ASP A O 1
ATOM 1216 N N . GLN A 1 153 ? 52.403 41.093 -10.329 1.00 43.58 174 GLN A N 1
ATOM 1217 C CA . GLN A 1 153 ? 51.889 39.785 -9.913 1.00 41.23 174 GLN A CA 1
ATOM 1218 C C . GLN A 1 153 ? 53.003 38.765 -10.082 1.00 36.77 174 GLN A C 1
ATOM 1219 O O . GLN A 1 153 ? 53.052 37.761 -9.376 1.00 32.08 174 GLN A O 1
ATOM 1225 N N . VAL A 1 154 ? 53.874 39.038 -11.052 1.00 32.01 175 VAL A N 1
ATOM 1226 C CA . VAL A 1 154 ? 55.005 38.187 -11.399 1.00 27.41 175 VAL A CA 1
ATOM 1227 C C . VAL A 1 154 ? 55.903 37.838 -10.225 1.00 26.50 175 VAL A C 1
ATOM 1228 O O . VAL A 1 154 ? 56.425 36.730 -10.163 1.00 21.76 175 VAL A O 1
ATOM 1232 N N . GLN A 1 155 ? 56.079 38.776 -9.294 1.00 26.40 176 GLN A N 1
ATOM 1233 C CA . GLN A 1 155 ? 56.953 38.530 -8.146 1.00 24.71 176 GLN A CA 1
ATOM 1234 C C . GLN A 1 155 ? 56.519 37.292 -7.386 1.00 26.82 176 GLN A C 1
ATOM 1235 O O . GLN A 1 155 ? 57.347 36.625 -6.777 1.00 26.20 176 GLN A O 1
ATOM 1241 N N . TYR A 1 156 ? 55.225 36.970 -7.410 1.00 23.98 177 TYR A N 1
ATOM 1242 C CA . TYR A 1 156 ? 54.763 35.766 -6.707 1.00 23.17 177 TYR A CA 1
ATOM 1243 C C . TYR A 1 156 ? 55.153 34.499 -7.445 1.00 17.72 177 TYR A C 1
ATOM 1244 O O . TYR A 1 156 ? 55.103 33.422 -6.872 1.00 20.22 177 TYR A O 1
ATOM 1253 N N . GLN A 1 157 ? 55.545 34.615 -8.707 1.00 17.86 178 GLN A N 1
ATOM 1254 C CA . GLN A 1 157 ? 55.955 33.439 -9.470 1.00 22.72 178 GLN A CA 1
ATOM 1255 C C . GLN A 1 157 ? 57.416 33.030 -9.226 1.00 19.51 178 GLN A C 1
ATOM 1256 O O . GLN A 1 157 ? 57.820 31.906 -9.561 1.00 18.81 178 GLN A O 1
ATOM 1262 N N . ASN A 1 158 ? 58.208 33.948 -8.664 1.00 16.21 179 ASN A N 1
ATOM 1263 C CA . ASN A 1 158 ? 59.596 33.643 -8.284 1.00 12.27 179 ASN A CA 1
ATOM 1264 C C . ASN A 1 158 ? 59.453 33.357 -6.789 1.00 13.01 179 ASN A C 1
ATOM 1265 O O . ASN A 1 158 ? 59.640 34.241 -5.964 1.00 14.15 179 ASN A O 1
ATOM 1270 N N . TRP A 1 159 ? 59.102 32.128 -6.441 1.00 11.51 180 TRP A N 1
ATOM 1271 C CA . TRP A 1 159 ? 58.865 31.808 -5.038 1.00 15.51 180 TRP A CA 1
ATOM 1272 C C . TRP A 1 159 ? 59.711 30.682 -4.476 1.00 16.01 180 TRP A C 1
ATOM 1273 O O . TRP A 1 159 ? 60.397 29.958 -5.217 1.00 17.53 180 TRP A O 1
ATOM 1284 N N . THR A 1 160 ? 59.654 30.525 -3.159 1.00 14.62 181 THR A N 1
ATOM 1285 C CA . THR A 1 160 ? 60.363 29.422 -2.525 1.00 12.74 181 THR A CA 1
ATOM 1286 C C . THR A 1 160 ? 59.572 28.984 -1.295 1.00 14.76 181 THR A C 1
ATOM 1287 O O . THR A 1 160 ? 58.810 29.790 -0.725 1.00 13.89 181 THR A O 1
ATOM 1291 N N . SER A 1 161 ? 59.726 27.711 -0.921 1.00 12.70 182 SER A N 1
ATOM 1292 C CA . SER A 1 161 ? 59.135 27.198 0.309 1.00 11.45 182 SER A CA 1
ATOM 1293 C C . SER A 1 161 ? 60.288 27.380 1.314 1.00 12.18 182 SER A C 1
ATOM 1294 O O . SER A 1 161 ? 61.436 27.635 0.916 1.00 11.63 182 SER A O 1
ATOM 1297 N N A MET A 1 162 ? 59.991 27.253 2.609 0.50 10.34 183 MET A N 1
ATOM 1298 N N B MET A 1 162 ? 59.989 27.238 2.600 0.50 11.19 183 MET A N 1
ATOM 1299 C CA A MET A 1 162 ? 61.025 27.420 3.634 0.50 12.39 183 MET A CA 1
ATOM 1300 C CA B MET A 1 162 ? 61.019 27.386 3.619 0.50 14.02 183 MET A CA 1
ATOM 1301 C C A MET A 1 162 ? 62.003 26.236 3.637 0.50 13.23 183 MET A C 1
ATOM 1302 C C B MET A 1 162 ? 62.044 26.275 3.487 0.50 14.50 183 MET A C 1
ATOM 1303 O O A MET A 1 162 ? 63.128 26.349 4.129 0.50 10.31 183 MET A O 1
ATOM 1304 O O B MET A 1 162 ? 63.246 26.486 3.694 0.50 11.15 183 MET A O 1
ATOM 1313 N N . LYS A 1 163 ? 61.578 25.092 3.110 1.00 13.22 184 LYS A N 1
ATOM 1314 C CA . LYS A 1 163 ? 62.501 23.975 2.981 1.00 14.40 184 LYS A CA 1
ATOM 1315 C C . LYS A 1 163 ? 63.487 24.376 1.868 1.00 11.39 184 LYS A C 1
ATOM 1316 O O . LYS A 1 163 ? 64.686 24.151 1.984 1.00 12.62 184 LYS A O 1
ATOM 1322 N N . GLY A 1 164 ? 62.979 24.975 0.792 1.00 10.28 185 GLY A N 1
ATOM 1323 C CA . GLY A 1 164 ? 63.857 25.402 -0.284 1.00 10.69 185 GLY A CA 1
ATOM 1324 C C . GLY A 1 164 ? 64.868 26.446 0.185 1.00 15.96 185 GLY A C 1
ATOM 1325 O O . GLY A 1 164 ? 66.031 26.447 -0.265 1.00 16.17 185 GLY A O 1
ATOM 1326 N N . ALA A 1 165 ? 64.451 27.347 1.080 1.00 13.86 186 ALA A N 1
ATOM 1327 C CA . ALA A 1 165 ? 65.376 28.369 1.592 1.00 12.26 186 ALA A CA 1
ATOM 1328 C C . ALA A 1 165 ? 66.442 27.707 2.482 1.00 13.98 186 ALA A C 1
ATOM 1329 O O . ALA A 1 165 ? 67.611 28.076 2.444 1.00 16.08 186 ALA A O 1
ATOM 1331 N N . ALA A 1 166 ? 66.049 26.723 3.283 1.00 14.03 187 ALA A N 1
ATOM 1332 C CA . ALA A 1 166 ? 67.006 26.034 4.146 1.00 12.41 187 ALA A CA 1
ATOM 1333 C C . ALA A 1 166 ? 68.039 25.290 3.293 1.00 14.71 187 ALA A C 1
ATOM 1334 O O . ALA A 1 166 ? 69.240 25.357 3.562 1.00 15.61 187 ALA A O 1
ATOM 1336 N N . GLU A 1 167 ? 67.583 24.597 2.255 1.00 12.41 188 GLU A N 1
ATOM 1337 C CA . GLU A 1 167 ? 68.493 23.845 1.396 1.00 11.85 188 GLU A CA 1
ATOM 1338 C C . GLU A 1 167 ? 69.515 24.688 0.665 1.00 14.75 188 GLU A C 1
ATOM 1339 O O . GLU A 1 167 ? 70.683 24.278 0.577 1.00 16.10 188 GLU A O 1
ATOM 1345 N N . ILE A 1 168 ? 69.118 25.847 0.132 1.00 12.60 189 ILE A N 1
ATOM 1346 C CA . ILE A 1 168 ? 70.111 26.677 -0.557 1.00 13.88 189 ILE A CA 1
ATOM 1347 C C . ILE A 1 168 ? 71.191 27.147 0.446 1.00 16.23 189 ILE A C 1
ATOM 1348 O O . ILE A 1 168 ? 72.380 27.171 0.119 1.00 13.13 189 ILE A O 1
ATOM 1353 N N . LEU A 1 169 ? 70.790 27.513 1.662 1.00 14.19 190 LEU A N 1
ATOM 1354 C CA . LEU A 1 169 ? 71.767 27.934 2.663 1.00 14.06 190 LEU A CA 1
ATOM 1355 C C . LEU A 1 169 ? 72.693 26.764 3.046 1.00 15.54 190 LEU A C 1
ATOM 1356 O O . LEU A 1 169 ? 73.904 26.958 3.254 1.00 15.17 190 LEU A O 1
ATOM 1361 N N . LYS A 1 170 ? 72.131 25.553 3.127 1.00 12.16 191 LYS A N 1
ATOM 1362 C CA . LYS A 1 170 ? 72.933 24.380 3.499 1.00 14.53 191 LYS A CA 1
ATOM 1363 C C . LYS A 1 170 ? 73.939 24.012 2.410 1.00 15.54 191 LYS A C 1
ATOM 1364 O O . LYS A 1 170 ? 75.058 23.644 2.710 1.00 19.52 191 LYS A O 1
ATOM 1370 N N . LYS A 1 171 ? 73.520 24.105 1.150 1.00 15.71 192 LYS A N 1
ATOM 1371 C CA . LYS A 1 171 ? 74.366 23.802 0.005 1.00 17.58 192 LYS A CA 1
ATOM 1372 C C . LYS A 1 171 ? 75.528 24.767 -0.035 1.00 18.51 192 LYS A C 1
ATOM 1373 O O . LYS A 1 171 ? 76.665 24.402 -0.303 1.00 19.91 192 LYS A O 1
ATOM 1379 N N . PHE A 1 172 ? 75.227 26.028 0.212 1.00 17.19 193 PHE A N 1
ATOM 1380 C CA . PHE A 1 172 ? 76.254 27.047 0.214 1.00 19.68 193 PHE A CA 1
ATOM 1381 C C . PHE A 1 172 ? 77.219 26.791 1.376 1.00 20.83 193 PHE A C 1
ATOM 1382 O O . PHE A 1 172 ? 78.437 26.767 1.198 1.00 21.35 193 PHE A O 1
ATOM 1390 N N A GLU A 1 173 ? 76.646 26.582 2.561 0.50 23.33 194 GLU A N 1
ATOM 1391 N N B GLU A 1 173 ? 76.669 26.592 2.568 0.50 23.27 194 GLU A N 1
ATOM 1392 C CA A GLU A 1 173 ? 77.405 26.349 3.789 0.50 24.63 194 GLU A CA 1
ATOM 1393 C CA B GLU A 1 173 ? 77.511 26.381 3.733 0.50 24.47 194 GLU A CA 1
ATOM 1394 C C A GLU A 1 173 ? 78.319 25.135 3.742 0.50 24.79 194 GLU A C 1
ATOM 1395 C C B GLU A 1 173 ? 78.419 25.179 3.600 0.50 25.48 194 GLU A C 1
ATOM 1396 O O A GLU A 1 173 ? 79.379 25.139 4.360 0.50 25.52 194 GLU A O 1
ATOM 1397 O O B GLU A 1 173 ? 79.579 25.238 4.003 0.50 27.79 194 GLU A O 1
ATOM 1408 N N . GLN A 1 174 ? 77.910 24.097 3.024 1.00 23.51 195 GLN A N 1
ATOM 1409 C CA . GLN A 1 174 ? 78.710 22.880 2.901 1.00 27.91 195 GLN A CA 1
ATOM 1410 C C . GLN A 1 174 ? 79.923 23.036 2.016 1.00 30.93 195 GLN A C 1
ATOM 1411 O O . GLN A 1 174 ? 80.742 22.108 1.921 1.00 32.85 195 GLN A O 1
ATOM 1417 N N . LYS A 1 175 ? 80.033 24.193 1.366 1.00 28.35 196 LYS A N 1
ATOM 1418 C CA . LYS A 1 175 ? 81.145 24.494 0.463 1.00 28.79 196 LYS A CA 1
ATOM 1419 C C . LYS A 1 175 ? 81.381 23.379 -0.555 1.00 32.60 196 LYS A C 1
ATOM 1420 O O . LYS A 1 175 ? 82.511 23.143 -0.957 1.00 37.78 196 LYS A O 1
ATOM 1426 N N . THR A 1 176 ? 80.319 22.697 -0.976 1.00 30.37 197 THR A N 1
ATOM 1427 C CA . THR A 1 176 ? 80.455 21.610 -1.940 1.00 32.50 197 THR A CA 1
ATOM 1428 C C . THR A 1 176 ? 80.089 21.991 -3.388 1.00 31.71 197 THR A C 1
ATOM 1429 O O . THR A 1 176 ? 80.364 21.228 -4.316 1.00 33.71 197 THR A O 1
ATOM 1433 N N . GLN A 1 177 ? 79.485 23.161 -3.576 1.00 25.60 198 GLN A N 1
ATOM 1434 C CA . GLN A 1 177 ? 79.051 23.618 -4.900 1.00 22.51 198 GLN A CA 1
ATOM 1435 C C . GLN A 1 177 ? 80.010 24.550 -5.645 1.00 20.99 198 GLN A C 1
ATOM 1436 O O . GLN A 1 177 ? 79.867 24.729 -6.848 1.00 20.82 198 GLN A O 1
ATOM 1442 N N . LEU A 1 178 ? 80.950 25.168 -4.933 1.00 18.11 199 LEU A N 1
ATOM 1443 C CA . LEU A 1 178 ? 81.852 26.136 -5.536 1.00 14.35 199 LEU A CA 1
ATOM 1444 C C . LEU A 1 178 ? 83.309 25.880 -5.157 1.00 19.43 199 LEU A C 1
ATOM 1445 O O . LEU A 1 178 ? 83.589 25.235 -4.155 1.00 19.55 199 LEU A O 1
ATOM 1450 N N . SER A 1 179 ? 84.232 26.393 -5.961 1.00 18.23 200 SER A N 1
ATOM 1451 C CA . SER A 1 179 ? 85.656 26.251 -5.681 1.00 19.20 200 SER A CA 1
ATOM 1452 C C . SER A 1 179 ? 85.932 27.064 -4.421 1.00 21.82 200 SER A C 1
ATOM 1453 O O . SER A 1 179 ? 85.078 27.843 -4.006 1.00 17.24 200 SER A O 1
ATOM 1456 N N . GLU A 1 180 ? 87.111 26.908 -3.812 1.00 21.41 201 GLU A N 1
ATOM 1457 C CA . GLU A 1 180 ? 87.395 27.665 -2.600 1.00 23.15 201 GLU A CA 1
ATOM 1458 C C . GLU A 1 180 ? 87.396 29.142 -2.895 1.00 23.48 201 GLU A C 1
ATOM 1459 O O . GLU A 1 180 ? 86.929 29.934 -2.062 1.00 22.85 201 GLU A O 1
ATOM 1465 N N . THR A 1 181 ? 87.915 29.520 -4.068 1.00 18.42 202 THR A N 1
ATOM 1466 C CA . THR A 1 181 ? 87.960 30.934 -4.448 1.00 20.82 202 THR A CA 1
ATOM 1467 C C . THR A 1 181 ? 86.551 31.549 -4.601 1.00 19.34 202 THR A C 1
ATOM 1468 O O . THR A 1 181 ? 86.279 32.633 -4.077 1.00 18.90 202 THR A O 1
ATOM 1472 N N . SER A 1 182 ? 85.665 30.861 -5.316 1.00 14.93 203 SER A N 1
ATOM 1473 C CA . SER A 1 182 ? 84.311 31.358 -5.532 1.00 15.63 203 SER A CA 1
ATOM 1474 C C . SER A 1 182 ? 83.533 31.434 -4.228 1.00 18.70 203 SER A C 1
ATOM 1475 O O . SER A 1 182 ? 82.763 32.368 -4.005 1.00 19.60 203 SER A O 1
ATOM 1478 N N . GLN A 1 183 ? 83.734 30.446 -3.365 1.00 14.90 204 GLN A N 1
ATOM 1479 C CA . GLN A 1 183 ? 83.069 30.408 -2.076 1.00 12.13 204 GLN A CA 1
ATOM 1480 C C . GLN A 1 183 ? 83.475 31.619 -1.239 1.00 15.42 204 GLN A C 1
ATOM 1481 O O . GLN A 1 183 ? 82.624 32.258 -0.608 1.00 16.48 204 GLN A O 1
ATOM 1487 N N . ALA A 1 184 ? 84.777 31.934 -1.235 1.00 14.28 205 ALA A N 1
ATOM 1488 C CA . ALA A 1 184 ? 85.316 33.056 -0.451 1.00 12.22 205 ALA A CA 1
ATOM 1489 C C . ALA A 1 184 ? 84.791 34.397 -0.953 1.00 13.92 205 ALA A C 1
ATOM 1490 O O . ALA A 1 184 ? 84.538 35.316 -0.171 1.00 12.68 205 ALA A O 1
ATOM 1492 N N . LEU A 1 185 ? 84.646 34.510 -2.270 1.00 12.80 206 LEU A N 1
ATOM 1493 C CA . LEU A 1 185 ? 84.135 35.728 -2.894 1.00 12.32 206 LEU A CA 1
ATOM 1494 C C . LEU A 1 185 ? 82.669 35.947 -2.541 1.00 12.72 206 LEU A C 1
ATOM 1495 O O . LEU A 1 185 ? 82.256 37.074 -2.238 1.00 14.76 206 LEU A O 1
ATOM 1500 N N . LEU A 1 186 ? 81.873 34.881 -2.595 1.00 12.51 207 LEU A N 1
ATOM 1501 C CA . LEU A 1 186 ? 80.451 35.024 -2.307 1.00 12.07 207 LEU A CA 1
ATOM 1502 C C . LEU A 1 186 ? 80.254 35.340 -0.820 1.00 12.50 207 LEU A C 1
ATOM 1503 O O . LEU A 1 186 ? 79.413 36.185 -0.468 1.00 11.66 207 LEU A O 1
ATOM 1508 N N . TRP A 1 187 ? 81.043 34.696 0.047 1.00 10.19 208 TRP A N 1
ATOM 1509 C CA . TRP A 1 187 ? 80.930 34.958 1.488 1.00 9.98 208 TRP A CA 1
ATOM 1510 C C . TRP A 1 187 ? 81.270 36.445 1.713 1.00 12.07 208 TRP A C 1
ATOM 1511 O O . TRP A 1 187 ? 80.614 37.150 2.482 1.00 11.36 208 TRP A O 1
ATOM 1522 N N . LYS A 1 188 ? 82.294 36.934 1.025 1.00 11.06 209 LYS A N 1
ATOM 1523 C CA . LYS A 1 188 ? 82.683 38.340 1.151 1.00 14.75 209 LYS A CA 1
ATOM 1524 C C . LYS A 1 188 ? 81.533 39.290 0.778 1.00 12.00 209 LYS A C 1
ATOM 1525 O O . LYS A 1 188 ? 81.225 40.206 1.522 1.00 13.05 209 LYS A O 1
ATOM 1531 N N . TRP A 1 189 ? 80.900 39.078 -0.370 1.00 12.42 210 TRP A N 1
ATOM 1532 C CA . TRP A 1 189 ? 79.822 39.963 -0.784 1.00 11.86 210 TRP A CA 1
ATOM 1533 C C . TRP A 1 189 ? 78.616 39.888 0.147 1.00 11.84 210 TRP A C 1
ATOM 1534 O O . TRP A 1 189 ? 77.947 40.896 0.361 1.00 11.49 210 TRP A O 1
ATOM 1545 N N . MET A 1 190 ? 78.331 38.705 0.692 1.00 10.57 211 MET A N 1
ATOM 1546 C CA . MET A 1 190 ? 77.200 38.566 1.614 1.00 9.79 211 MET A CA 1
ATOM 1547 C C . MET A 1 190 ? 77.465 39.173 2.985 1.00 14.40 211 MET A C 1
ATOM 1548 O O . MET A 1 190 ? 76.520 39.609 3.644 1.00 12.86 211 MET A O 1
ATOM 1553 N N . VAL A 1 191 ? 78.731 39.194 3.433 1.00 9.61 212 VAL A N 1
ATOM 1554 C CA . VAL A 1 191 ? 79.057 39.817 4.715 1.00 10.63 212 VAL A CA 1
ATOM 1555 C C . VAL A 1 191 ? 79.058 41.335 4.528 1.00 14.35 212 VAL A C 1
ATOM 1556 O O . VAL A 1 191 ? 78.646 42.093 5.428 1.00 14.02 212 VAL A O 1
ATOM 1560 N N . GLU A 1 192 ? 79.492 41.796 3.349 1.00 12.75 213 GLU A N 1
ATOM 1561 C CA . GLU A 1 192 ? 79.531 43.232 3.076 1.00 12.18 213 GLU A CA 1
ATOM 1562 C C . GLU A 1 192 ? 78.181 43.862 2.708 1.00 15.72 213 GLU A C 1
ATOM 1563 O O . GLU A 1 192 ? 78.106 45.057 2.549 1.00 22.22 213 GLU A O 1
ATOM 1569 N N . THR A 1 193 ? 77.128 43.072 2.544 1.00 17.46 214 THR A N 1
ATOM 1570 C CA . THR A 1 193 ? 75.812 43.616 2.195 1.00 15.25 214 THR A CA 1
ATOM 1571 C C . THR A 1 193 ? 75.527 44.872 2.989 1.00 20.61 214 THR A C 1
ATOM 1572 O O . THR A 1 193 ? 75.754 44.913 4.202 1.00 19.08 214 THR A O 1
ATOM 1576 N N . THR A 1 194 ? 74.995 45.885 2.316 1.00 21.65 215 THR A N 1
ATOM 1577 C CA . THR A 1 194 ? 74.651 47.158 2.961 1.00 24.00 215 THR A CA 1
ATOM 1578 C C . THR A 1 194 ? 73.143 47.239 3.249 1.00 25.20 215 THR A C 1
ATOM 1579 O O . THR A 1 194 ? 72.683 48.059 4.053 1.00 25.67 215 THR A O 1
ATOM 1583 N N . THR A 1 195 ? 72.378 46.374 2.598 1.00 19.23 216 THR A N 1
ATOM 1584 C CA . THR A 1 195 ? 70.936 46.379 2.756 1.00 20.14 216 THR A CA 1
ATOM 1585 C C . THR A 1 195 ? 70.455 45.629 4.003 1.00 20.84 216 THR A C 1
ATOM 1586 O O . THR A 1 195 ? 71.118 44.732 4.507 1.00 16.21 216 THR A O 1
ATOM 1590 N N . GLY A 1 196 ? 69.293 46.039 4.502 1.00 22.59 217 GLY A N 1
ATOM 1591 C CA . GLY A 1 196 ? 68.688 45.403 5.659 1.00 19.17 217 GLY A CA 1
ATOM 1592 C C . GLY A 1 196 ? 69.481 45.258 6.936 1.00 19.73 217 GLY A C 1
ATOM 1593 O O . GLY A 1 196 ? 69.428 44.206 7.566 1.00 20.38 217 GLY A O 1
ATOM 1594 N N . PRO A 1 197 ? 70.217 46.288 7.366 1.00 20.19 218 PRO A N 1
ATOM 1595 C CA . PRO A 1 197 ? 70.981 46.147 8.610 1.00 21.08 218 PRO A CA 1
ATOM 1596 C C . PRO A 1 197 ? 70.121 45.857 9.862 1.00 21.73 218 PRO A C 1
ATOM 1597 O O . PRO A 1 197 ? 70.613 45.282 10.836 1.00 22.16 218 PRO A O 1
ATOM 1601 N N . GLU A 1 198 ? 68.844 46.248 9.840 1.00 18.30 219 GLU A N 1
ATOM 1602 C CA . GLU A 1 198 ? 67.973 46.024 10.989 1.00 17.09 219 GLU A CA 1
ATOM 1603 C C . GLU A 1 198 ? 67.154 44.725 10.934 1.00 17.63 219 GLU A C 1
ATOM 1604 O O . GLU A 1 198 ? 66.226 44.565 11.701 1.00 18.33 219 GLU A O 1
ATOM 1610 N N . ARG A 1 199 ? 67.501 43.794 10.052 1.00 12.65 220 ARG A N 1
ATOM 1611 C CA . ARG A 1 199 ? 66.771 42.543 9.945 1.00 12.63 220 ARG A CA 1
ATOM 1612 C C . ARG A 1 199 ? 67.478 41.431 10.726 1.00 13.42 220 ARG A C 1
ATOM 1613 O O . ARG A 1 199 ? 67.519 41.504 11.941 1.00 12.88 220 ARG A O 1
ATOM 1621 N N . LEU A 1 200 ? 68.041 40.415 10.067 1.00 10.53 221 LEU A N 1
ATOM 1622 C CA . LEU A 1 200 ? 68.710 39.326 10.815 1.00 12.00 221 LEU A CA 1
ATOM 1623 C C . LEU A 1 200 ? 69.734 39.837 11.824 1.00 12.45 221 LEU A C 1
ATOM 1624 O O . LEU A 1 200 ? 69.855 39.283 12.919 1.00 12.01 221 LEU A O 1
ATOM 1629 N N . LYS A 1 201 ? 70.469 40.888 11.438 1.00 14.82 222 LYS A N 1
ATOM 1630 C CA . LYS A 1 201 ? 71.519 41.494 12.291 1.00 13.96 222 LYS A CA 1
ATOM 1631 C C . LYS A 1 201 ? 70.992 42.460 13.359 1.00 16.62 222 LYS A C 1
ATOM 1632 O O . LYS A 1 201 ? 71.733 42.874 14.245 1.00 15.49 222 LYS A O 1
ATOM 1638 N N . GLY A 1 202 ? 69.708 42.783 13.279 1.00 12.76 223 GLY A N 1
ATOM 1639 C CA . GLY A 1 202 ? 69.116 43.749 14.185 1.00 14.88 223 GLY A CA 1
ATOM 1640 C C . GLY A 1 202 ? 69.361 43.720 15.684 1.00 16.78 223 GLY A C 1
ATOM 1641 O O . GLY A 1 202 ? 69.664 44.767 16.269 1.00 17.46 223 GLY A O 1
ATOM 1642 N N . LEU A 1 203 ? 69.233 42.551 16.304 1.00 13.14 224 LEU A N 1
ATOM 1643 C CA . LEU A 1 203 ? 69.377 42.404 17.746 1.00 13.94 224 LEU A CA 1
ATOM 1644 C C . LEU A 1 203 ? 70.511 41.471 18.142 1.00 16.57 224 LEU A C 1
ATOM 1645 O O . LEU A 1 203 ? 70.527 40.953 19.262 1.00 19.56 224 LEU A O 1
ATOM 1650 N N . LEU A 1 204 ? 71.441 41.229 17.224 1.00 13.05 225 LEU A N 1
ATOM 1651 C CA . LEU A 1 204 ? 72.554 40.335 17.524 1.00 15.96 225 LEU A CA 1
ATOM 1652 C C . LEU A 1 204 ? 73.671 41.166 18.143 1.00 18.39 225 LEU A C 1
ATOM 1653 O O . LEU A 1 204 ? 73.766 42.380 17.894 1.00 20.04 225 LEU A O 1
ATOM 1658 N N . PRO A 1 205 ? 74.543 40.536 18.945 1.00 17.09 226 PRO A N 1
ATOM 1659 C CA . PRO A 1 205 ? 75.600 41.376 19.522 1.00 18.44 226 PRO A CA 1
ATOM 1660 C C . PRO A 1 205 ? 76.598 41.957 18.512 1.00 21.20 226 PRO A C 1
ATOM 1661 O O . PRO A 1 205 ? 76.841 41.378 17.436 1.00 18.56 226 PRO A O 1
ATOM 1665 N N . ALA A 1 206 ? 77.150 43.117 18.860 1.00 19.28 227 ALA A N 1
ATOM 1666 C CA . ALA A 1 206 ? 78.149 43.801 18.038 1.00 24.87 227 ALA A CA 1
ATOM 1667 C C . ALA A 1 206 ? 79.277 42.830 17.735 1.00 24.69 227 ALA A C 1
ATOM 1668 O O . ALA A 1 206 ? 79.737 42.092 18.615 1.00 25.20 227 ALA A O 1
ATOM 1670 N N . GLY A 1 207 ? 79.728 42.812 16.497 1.00 23.46 228 GLY A N 1
ATOM 1671 C CA . GLY A 1 207 ? 80.802 41.891 16.187 1.00 25.97 228 GLY A CA 1
ATOM 1672 C C . GLY A 1 207 ? 80.378 40.517 15.685 1.00 25.42 228 GLY A C 1
ATOM 1673 O O . GLY A 1 207 ? 81.247 39.722 15.308 1.00 24.53 228 GLY A O 1
ATOM 1674 N N . THR A 1 208 ? 79.077 40.213 15.681 1.00 19.18 229 THR A N 1
ATOM 1675 C CA . THR A 1 208 ? 78.632 38.906 15.184 1.00 16.65 229 THR A CA 1
ATOM 1676 C C . THR A 1 208 ? 78.764 38.895 13.660 1.00 16.20 229 THR A C 1
ATOM 1677 O O . THR A 1 208 ? 78.283 39.814 12.991 1.00 18.72 229 THR A O 1
ATOM 1681 N N . VAL A 1 209 ? 79.423 37.881 13.105 1.00 14.50 230 VAL A N 1
ATOM 1682 C CA . VAL A 1 209 ? 79.567 37.812 11.654 1.00 14.61 230 VAL A CA 1
ATOM 1683 C C . VAL A 1 209 ? 78.305 37.208 11.036 1.00 17.68 230 VAL A C 1
ATOM 1684 O O . VAL A 1 209 ? 77.875 36.103 11.412 1.00 14.87 230 VAL A O 1
ATOM 1688 N N . VAL A 1 210 ? 77.716 37.940 10.093 1.00 12.94 231 VAL A N 1
ATOM 1689 C CA . VAL A 1 210 ? 76.501 37.480 9.435 1.00 14.63 231 VAL A CA 1
ATOM 1690 C C . VAL A 1 210 ? 76.604 37.670 7.917 1.00 14.36 231 VAL A C 1
ATOM 1691 O O . VAL A 1 210 ? 76.767 38.796 7.444 1.00 13.10 231 VAL A O 1
ATOM 1695 N N . ALA A 1 211 ? 76.513 36.580 7.164 1.00 10.95 232 ALA A N 1
ATOM 1696 C CA . ALA A 1 211 ? 76.529 36.669 5.702 1.00 8.97 232 ALA A CA 1
ATOM 1697 C C . ALA A 1 211 ? 75.038 36.560 5.327 1.00 11.32 232 ALA A C 1
ATOM 1698 O O . ALA A 1 211 ? 74.390 35.576 5.684 1.00 11.74 232 ALA A O 1
ATOM 1700 N N . HIS A 1 212 ? 74.474 37.550 4.636 1.00 9.6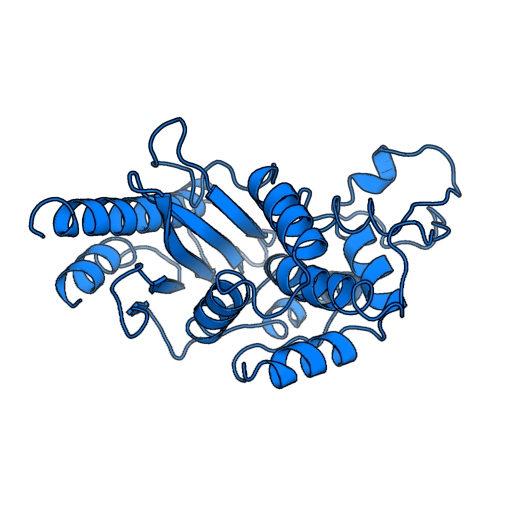6 233 HIS A N 1
ATOM 1701 C CA . HIS A 1 212 ? 73.051 37.435 4.317 1.00 11.43 233 HIS A CA 1
ATOM 1702 C C . HIS A 1 212 ? 72.653 38.152 3.032 1.00 11.23 233 HIS A C 1
ATOM 1703 O O . HIS A 1 212 ? 73.425 38.921 2.470 1.00 10.20 233 HIS A O 1
ATOM 1710 N N . LYS A 1 213 ? 71.425 37.890 2.588 1.00 9.52 234 LYS A N 1
ATOM 1711 C CA . LYS A 1 213 ? 70.875 38.523 1.393 1.00 10.87 234 LYS A CA 1
ATOM 1712 C C . LYS A 1 213 ? 69.421 38.884 1.697 1.00 11.14 234 LYS A C 1
ATOM 1713 O O . LYS A 1 213 ? 68.641 38.043 2.144 1.00 8.80 234 LYS A O 1
ATOM 1719 N N . THR A 1 214 ? 69.069 40.141 1.451 1.00 10.44 235 THR A N 1
ATOM 1720 C CA . THR A 1 214 ? 67.723 40.644 1.694 1.00 9.12 235 THR A CA 1
ATOM 1721 C C . THR A 1 214 ? 66.851 40.602 0.444 1.00 9.85 235 THR A C 1
ATOM 1722 O O . THR A 1 214 ? 67.341 40.447 -0.684 1.00 7.71 235 THR A O 1
ATOM 1726 N N . GLY A 1 215 ? 65.551 40.749 0.663 1.00 8.56 236 GLY A N 1
ATOM 1727 C CA . GLY A 1 215 ? 64.591 40.831 -0.428 1.00 10.39 236 GLY A CA 1
ATOM 1728 C C . GLY A 1 215 ? 63.468 41.744 0.054 1.00 11.90 236 GLY A C 1
ATOM 1729 O O . GLY A 1 215 ? 63.005 41.576 1.178 1.00 10.95 236 GLY A O 1
ATOM 1730 N N . THR A 1 216 ? 63.046 42.722 -0.748 1.00 12.93 237 THR A N 1
ATOM 1731 C CA . THR A 1 216 ? 61.960 43.635 -0.336 1.00 15.33 237 THR A CA 1
ATOM 1732 C C . THR A 1 216 ? 61.119 44.095 -1.514 1.00 19.33 237 THR A C 1
ATOM 1733 O O . THR A 1 216 ? 61.619 44.188 -2.642 1.00 16.85 237 THR A O 1
ATOM 1737 N N . SER A 1 217 ? 59.836 44.373 -1.267 1.00 17.40 238 SER A N 1
ATOM 1738 C CA . SER A 1 217 ? 58.972 44.887 -2.331 1.00 15.85 238 SER A CA 1
ATOM 1739 C C . SER A 1 217 ? 58.483 46.247 -1.854 1.00 14.70 238 SER A C 1
ATOM 1740 O O . SER A 1 217 ? 58.681 46.609 -0.685 1.00 16.09 238 SER A O 1
ATOM 1743 N N . GLN A 1 218 ? 57.858 47.007 -2.749 1.00 17.77 239 GLN A N 1
ATOM 1744 C CA . GLN A 1 218 ? 57.306 48.319 -2.386 1.00 19.20 239 GLN A CA 1
ATOM 1745 C C . GLN A 1 218 ? 55.925 48.069 -1.766 1.00 21.33 239 GLN A C 1
ATOM 1746 O O . GLN A 1 218 ? 55.466 46.922 -1.722 1.00 17.43 239 GLN A O 1
ATOM 1752 N N . ILE A 1 219 ? 55.274 49.125 -1.276 1.00 17.02 240 ILE A N 1
ATOM 1753 C CA . ILE A 1 219 ? 53.939 48.998 -0.684 1.00 14.48 240 ILE A CA 1
ATOM 1754 C C . ILE A 1 219 ? 52.964 49.189 -1.844 1.00 21.26 240 ILE A C 1
ATOM 1755 O O . ILE A 1 219 ? 52.893 50.272 -2.429 1.00 19.58 240 ILE A O 1
ATOM 1760 N N . LYS A 1 220 A 52.235 48.133 -2.199 1.00 13.72 240 LYS A N 1
ATOM 1761 C CA . LYS A 1 220 A 51.303 48.205 -3.307 1.00 13.87 240 LYS A CA 1
ATOM 1762 C C . LYS A 1 220 A 49.998 47.586 -2.850 1.00 20.77 240 LYS A C 1
ATOM 1763 O O . LYS A 1 220 A 49.984 46.535 -2.182 1.00 16.06 240 LYS A O 1
ATOM 1769 N N . ALA A 1 221 B 48.905 48.270 -3.180 1.00 16.09 240 ALA A N 1
ATOM 1770 C CA . ALA A 1 221 B 47.578 47.802 -2.829 1.00 15.61 240 ALA A CA 1
ATOM 1771 C C . ALA A 1 221 B 47.436 47.615 -1.330 1.00 14.67 240 ALA A C 1
ATOM 1772 O O . ALA A 1 221 B 46.743 46.693 -0.880 1.00 15.82 240 ALA A O 1
ATOM 1774 N N . GLY A 1 222 C 48.101 48.490 -0.574 1.00 13.25 240 GLY A N 1
ATOM 1775 C CA . GLY A 1 222 C 48.004 48.480 0.878 1.00 11.21 240 GLY A CA 1
ATOM 1776 C C . GLY A 1 222 C 48.858 47.507 1.669 1.00 16.43 240 GLY A C 1
ATOM 1777 O O . GLY A 1 222 C 48.762 47.478 2.892 1.00 16.83 240 GLY A O 1
ATOM 1778 N N . LYS A 1 223 D 49.705 46.732 0.999 1.00 13.30 240 LYS A N 1
ATOM 1779 C CA . LYS A 1 223 D 50.554 45.761 1.694 1.00 14.84 240 LYS A CA 1
ATOM 1780 C C . LYS A 1 223 D 51.949 45.701 1.101 1.00 15.65 240 LYS A C 1
ATOM 1781 O O . LYS A 1 223 D 52.183 46.210 0.002 1.00 15.82 240 LYS A O 1
ATOM 1787 N N . THR A 1 224 ? 52.862 45.064 1.835 1.00 14.25 241 THR A N 1
ATOM 1788 C CA . THR A 1 224 ? 54.224 44.854 1.365 1.00 13.51 241 THR A CA 1
ATOM 1789 C C . THR A 1 224 ? 54.235 43.349 1.085 1.00 12.98 241 THR A C 1
ATOM 1790 O O . THR A 1 224 ? 54.144 42.530 2.006 1.00 11.48 241 THR A O 1
ATOM 1794 N N . ALA A 1 225 ? 54.329 42.984 -0.183 1.00 10.64 242 ALA A N 1
ATOM 1795 C CA . ALA A 1 225 ? 54.288 41.582 -0.549 1.00 11.39 242 ALA A CA 1
ATOM 1796 C C . ALA A 1 225 ? 55.393 40.742 0.089 1.00 15.33 242 ALA A C 1
ATOM 1797 O O . ALA A 1 225 ? 55.172 39.572 0.456 1.00 12.56 242 ALA A O 1
ATOM 1799 N N . ALA A 1 226 ? 56.577 41.325 0.238 1.00 11.77 243 ALA A N 1
ATOM 1800 C CA . ALA A 1 226 ? 57.686 40.558 0.772 1.00 13.46 243 ALA A CA 1
ATOM 1801 C C . ALA A 1 226 ? 58.701 41.406 1.490 1.00 15.29 243 ALA A C 1
ATOM 1802 O O . ALA A 1 226 ? 59.086 42.461 0.976 1.00 14.96 243 ALA A O 1
ATOM 1804 N N . THR A 1 227 ? 59.124 40.935 2.668 1.00 8.90 244 THR A N 1
ATOM 1805 C CA . THR A 1 227 ? 60.190 41.566 3.469 1.00 11.98 244 THR A CA 1
ATOM 1806 C C . THR A 1 227 ? 60.938 40.321 3.980 1.00 11.57 244 THR A C 1
ATOM 1807 O O . THR A 1 227 ? 60.469 39.623 4.898 1.00 9.41 244 THR A O 1
ATOM 1811 N N . ASN A 1 228 ? 62.077 40.046 3.340 1.00 8.84 245 ASN A N 1
ATOM 1812 C CA . ASN A 1 228 ? 62.874 38.839 3.595 1.00 8.60 245 ASN A CA 1
ATOM 1813 C C . ASN A 1 228 ? 64.349 39.068 3.935 1.00 8.14 245 ASN A C 1
ATOM 1814 O O . ASN A 1 228 ? 64.946 40.090 3.556 1.00 11.00 245 ASN A O 1
ATOM 1819 N N . ASP A 1 229 ? 64.934 38.090 4.612 1.00 8.84 246 ASP A N 1
ATOM 1820 C CA . ASP A 1 229 ? 66.356 38.126 4.904 1.00 10.58 246 ASP A CA 1
ATOM 1821 C C . ASP A 1 229 ? 66.728 36.682 5.218 1.00 13.49 246 ASP A C 1
ATOM 1822 O O . ASP A 1 229 ? 66.023 36.005 5.972 1.00 11.45 246 ASP A O 1
ATOM 1827 N N . LEU A 1 230 ? 67.803 36.187 4.610 1.00 9.53 247 LEU A N 1
ATOM 1828 C CA . LEU A 1 230 ? 68.220 34.829 4.914 1.00 11.65 247 LEU A CA 1
ATOM 1829 C C . LEU A 1 230 ? 69.735 34.847 4.971 1.00 11.29 247 LEU A C 1
ATOM 1830 O O . LEU A 1 230 ? 70.387 35.621 4.254 1.00 10.12 247 LEU A O 1
ATOM 1835 N N . GLY A 1 231 ? 70.310 34.028 5.843 1.00 11.03 248 GLY A N 1
ATOM 1836 C CA . GLY A 1 231 ? 71.752 34.061 5.929 1.00 8.18 248 GLY A CA 1
ATOM 1837 C C . GLY A 1 231 ? 72.322 33.070 6.901 1.00 10.80 248 GLY A C 1
ATOM 1838 O O . GLY A 1 231 ? 71.624 32.182 7.404 1.00 11.21 248 GLY A O 1
ATOM 1839 N N . ILE A 1 232 ? 73.614 33.257 7.156 1.00 10.82 249 ILE A N 1
ATOM 1840 C CA . ILE A 1 232 ? 74.402 32.413 8.036 1.00 11.34 249 ILE A CA 1
ATOM 1841 C C . ILE A 1 232 ? 74.993 33.282 9.130 1.00 12.54 249 ILE A C 1
ATOM 1842 O O . ILE A 1 232 ? 75.667 34.280 8.849 1.00 12.93 249 ILE A O 1
ATOM 1847 N N . ILE A 1 233 ? 74.726 32.895 10.369 1.00 9.48 250 ILE A N 1
ATOM 1848 C CA . ILE A 1 233 ? 75.229 33.601 11.541 1.00 11.24 250 ILE A CA 1
ATOM 1849 C C . ILE A 1 233 ? 76.318 32.727 12.161 1.00 15.20 250 ILE A C 1
ATOM 1850 O O . ILE A 1 233 ? 76.079 31.549 12.408 1.00 16.30 250 ILE A O 1
ATOM 1855 N N . LEU A 1 234 ? 77.507 33.282 12.397 1.00 12.05 251 LEU A N 1
ATOM 1856 C CA . LEU A 1 234 ? 78.552 32.486 13.044 1.00 14.80 251 LEU A CA 1
ATOM 1857 C C . LEU A 1 234 ? 78.388 32.577 14.574 1.00 15.14 251 LEU A C 1
ATOM 1858 O O . LEU A 1 234 ? 78.316 33.675 15.146 1.00 14.51 251 LEU A O 1
ATOM 1863 N N . LEU A 1 235 ? 78.294 31.418 15.219 1.00 11.83 252 LEU A N 1
ATOM 1864 C CA . LEU A 1 235 ? 78.128 31.347 16.670 1.00 16.89 252 LEU A CA 1
ATOM 1865 C C . LEU A 1 235 ? 79.459 31.653 17.370 1.00 22.64 252 LEU A C 1
ATOM 1866 O O . LEU A 1 235 ? 80.513 31.712 16.724 1.00 19.69 252 LEU A O 1
ATOM 1871 N N . PRO A 1 236 ? 79.429 31.878 18.696 1.00 24.61 253 PRO A N 1
ATOM 1872 C CA . PRO A 1 236 ? 80.666 32.176 19.425 1.00 26.22 253 PRO A CA 1
ATOM 1873 C C . PRO A 1 236 ? 81.753 31.115 19.245 1.00 26.73 253 PRO A C 1
ATOM 1874 O O . PRO A 1 236 ? 82.930 31.422 19.342 1.00 28.33 253 PRO A O 1
ATOM 1878 N N . ASP A 1 237 ? 81.369 29.872 18.985 1.00 25.79 255 ASP A N 1
ATOM 1879 C CA . ASP A 1 237 ? 82.370 28.841 18.759 1.00 26.04 255 ASP A CA 1
ATOM 1880 C C . ASP A 1 237 ? 82.753 28.729 17.282 1.00 24.80 255 ASP A C 1
ATOM 1881 O O . ASP A 1 237 ? 83.392 27.768 16.886 1.00 25.56 255 ASP A O 1
ATOM 1886 N N . GLY A 1 238 ? 82.368 29.711 16.472 1.00 24.37 256 GLY A N 1
ATOM 1887 C CA . GLY A 1 238 ? 82.686 29.668 15.051 1.00 20.69 256 GLY A CA 1
ATOM 1888 C C . GLY A 1 238 ? 81.792 28.777 14.176 1.00 21.91 256 GLY A C 1
ATOM 1889 O O . GLY A 1 238 ? 81.960 28.751 12.957 1.00 26.28 256 GLY A O 1
ATOM 1890 N N . ARG A 1 239 ? 80.863 28.030 14.767 1.00 17.22 257 ARG A N 1
ATOM 1891 C CA . ARG A 1 239 ? 79.970 27.174 13.983 1.00 16.31 257 ARG A CA 1
ATOM 1892 C C . ARG A 1 239 ? 78.802 27.958 13.382 1.00 18.23 257 ARG A C 1
ATOM 1893 O O . ARG A 1 239 ? 78.326 28.931 13.962 1.00 16.40 257 ARG A O 1
ATOM 1901 N N . PRO A 1 240 ? 78.313 27.524 12.219 1.00 17.22 258 PRO A N 1
ATOM 1902 C CA . PRO A 1 240 ? 77.213 28.240 11.570 1.00 13.81 258 PRO A CA 1
ATOM 1903 C C . PRO A 1 240 ? 75.793 27.960 11.996 1.00 17.25 258 PRO A C 1
ATOM 1904 O O . PRO A 1 240 ? 75.426 26.824 12.291 1.00 15.62 258 PRO A O 1
ATOM 1908 N N . LEU A 1 241 ? 74.989 29.017 12.023 1.00 13.10 259 LEU A N 1
ATOM 1909 C CA . LEU A 1 241 ? 73.568 28.892 12.331 1.00 11.74 259 LEU A CA 1
ATOM 1910 C C . LEU A 1 241 ? 72.865 29.447 11.072 1.00 12.40 259 LEU A C 1
ATOM 1911 O O . LEU A 1 241 ? 73.079 30.600 10.714 1.00 13.31 259 LEU A O 1
ATOM 1916 N N . LEU A 1 242 ? 72.053 28.634 10.399 1.00 12.59 260 LEU A N 1
ATOM 1917 C CA . LEU A 1 242 ? 71.339 29.097 9.207 1.00 12.10 260 LEU A CA 1
ATOM 1918 C C . LEU A 1 242 ? 69.954 29.590 9.614 1.00 11.85 260 LEU A C 1
ATOM 1919 O O . LEU A 1 242 ? 69.239 28.885 10.317 1.00 12.89 260 LEU A O 1
ATOM 1924 N N . VAL A 1 243 ? 69.571 30.793 9.180 1.00 10.70 261 VAL A N 1
ATOM 1925 C CA . VAL A 1 243 ? 68.241 31.344 9.503 1.00 11.31 261 VAL A CA 1
ATOM 1926 C C . VAL A 1 243 ? 67.679 32.048 8.274 1.00 11.75 261 VAL A C 1
ATOM 1927 O O . VAL A 1 243 ? 68.385 32.796 7.609 1.00 11.36 261 VAL A O 1
ATOM 1931 N N . ALA A 1 244 ? 66.417 31.805 7.975 1.00 9.56 262 ALA A N 1
ATOM 1932 C CA . ALA A 1 244 ? 65.747 32.472 6.860 1.00 9.80 262 ALA A CA 1
ATOM 1933 C C . ALA A 1 244 ? 64.382 32.924 7.397 1.00 12.69 262 ALA A C 1
ATOM 1934 O O . ALA A 1 244 ? 63.698 32.151 8.063 1.00 11.90 262 ALA A O 1
ATOM 1936 N N . VAL A 1 245 ? 64.008 34.180 7.150 1.00 11.68 263 VAL A N 1
ATOM 1937 C CA . VAL A 1 245 ? 62.719 34.691 7.604 1.00 10.56 263 VAL A CA 1
ATOM 1938 C C . VAL A 1 245 ? 62.110 35.446 6.431 1.00 11.42 263 VAL A C 1
ATOM 1939 O O . VAL A 1 245 ? 62.730 36.343 5.883 1.00 10.52 263 VAL A O 1
ATOM 1943 N N . PHE A 1 246 ? 60.904 35.049 6.037 1.00 10.94 264 PHE A N 1
ATOM 1944 C CA . PHE A 1 246 ? 60.188 35.667 4.920 1.00 10.17 264 PHE A CA 1
ATOM 1945 C C . PHE A 1 246 ? 58.858 36.173 5.460 1.00 10.90 264 PHE A C 1
ATOM 1946 O O . PHE A 1 246 ? 58.077 35.381 5.981 1.00 10.44 264 PHE A O 1
ATOM 1954 N N . VAL A 1 247 ? 58.624 37.485 5.347 1.00 8.55 265 VAL A N 1
ATOM 1955 C CA . VAL A 1 247 ? 57.390 38.094 5.822 1.00 8.47 265 VAL A CA 1
ATOM 1956 C C . VAL A 1 247 ? 56.591 38.442 4.573 1.00 14.04 265 VAL A C 1
ATOM 1957 O O . VAL A 1 247 ? 56.987 39.293 3.781 1.00 10.98 265 VAL A O 1
ATOM 1961 N N . LYS A 1 248 ? 55.459 37.773 4.399 1.00 10.62 266 LYS A N 1
ATOM 1962 C CA . LYS A 1 248 ? 54.638 37.936 3.209 1.00 10.93 266 LYS A CA 1
ATOM 1963 C C . LYS A 1 248 ? 53.294 38.641 3.414 1.00 14.95 266 LYS A C 1
ATOM 1964 O O . LYS A 1 248 ? 52.640 38.464 4.447 1.00 12.77 266 LYS A O 1
ATOM 1970 N N . ASP A 1 249 ? 52.900 39.437 2.415 1.00 11.75 267 ASP A N 1
ATOM 1971 C CA . ASP A 1 249 ? 51.626 40.144 2.422 1.00 12.89 267 ASP A CA 1
ATOM 1972 C C . ASP A 1 249 ? 51.327 40.809 3.756 1.00 14.28 267 ASP A C 1
ATOM 1973 O O . ASP A 1 249 ? 50.299 40.565 4.381 1.00 12.90 267 ASP A O 1
ATOM 1978 N N . SER A 1 250 ? 52.216 41.703 4.161 1.00 9.87 268 SER A N 1
ATOM 1979 C CA . SER A 1 250 ? 52.079 42.357 5.438 1.00 8.30 268 SER A CA 1
ATOM 1980 C C . SER A 1 250 ? 51.333 43.662 5.426 1.00 13.50 268 SER A C 1
ATOM 1981 O O . SER A 1 250 ? 51.560 44.489 4.539 1.00 14.11 268 SER A O 1
ATOM 1984 N N . ALA A 1 251 ? 50.462 43.855 6.413 1.00 11.90 269 ALA A N 1
ATOM 1985 C CA . ALA A 1 251 ? 49.774 45.137 6.560 1.00 15.88 269 ALA A CA 1
ATOM 1986 C C . ALA A 1 251 ? 50.339 45.847 7.800 1.00 15.40 269 ALA A C 1
ATOM 1987 O O . ALA A 1 251 ? 49.679 46.677 8.393 1.00 14.45 269 ALA A O 1
ATOM 1989 N N . GLU A 1 252 ? 51.555 45.490 8.211 1.00 12.10 270 GLU A N 1
ATOM 1990 C CA . GLU A 1 252 ? 52.206 46.121 9.361 1.00 13.41 270 GLU A CA 1
ATOM 1991 C C . GLU A 1 252 ? 53.163 47.202 8.811 1.00 15.22 270 GLU A C 1
ATOM 1992 O O . GLU A 1 252 ? 53.424 47.246 7.611 1.00 14.99 270 GLU A O 1
ATOM 1998 N N . SER A 1 253 ? 53.698 48.054 9.683 1.00 16.23 271 SER A N 1
ATOM 1999 C CA . SER A 1 253 ? 54.628 49.106 9.245 1.00 19.00 271 SER A CA 1
ATOM 2000 C C . SER A 1 253 ? 55.927 48.445 8.800 1.00 19.10 271 SER A C 1
ATOM 2001 O O . SER A 1 253 ? 56.204 47.295 9.181 1.00 15.50 271 SER A O 1
ATOM 2004 N N . SER A 1 254 ? 56.710 49.167 7.998 1.00 14.99 272 SER A N 1
ATOM 2005 C CA . SER A 1 254 ? 57.994 48.665 7.518 1.00 15.31 272 SER A CA 1
ATOM 2006 C C . SER A 1 254 ? 58.871 48.287 8.713 1.00 15.09 272 SER A C 1
ATOM 2007 O O . SER A 1 254 ? 59.537 47.248 8.713 1.00 14.50 272 SER A O 1
ATOM 2010 N N . ARG A 1 255 ? 58.850 49.139 9.736 1.00 16.12 273 ARG A N 1
ATOM 2011 C CA . ARG A 1 255 ? 59.639 48.949 10.946 1.00 15.60 273 ARG A CA 1
ATOM 2012 C C . ARG A 1 255 ? 59.270 47.633 11.650 1.00 17.19 273 ARG A C 1
ATOM 2013 O O . ARG A 1 255 ? 60.147 46.878 12.136 1.00 14.31 273 ARG A O 1
ATOM 2021 N N . THR A 1 256 ? 57.971 47.357 11.709 1.00 14.96 274 THR A N 1
ATOM 2022 C CA . THR A 1 256 ? 57.488 46.141 12.326 1.00 12.57 274 THR A CA 1
ATOM 2023 C C . THR A 1 256 ? 57.907 44.909 11.531 1.00 14.72 274 THR A C 1
ATOM 2024 O O . THR A 1 256 ? 58.273 43.879 12.117 1.00 14.49 274 THR A O 1
ATOM 2028 N N . ASN A 1 257 ? 57.859 45.008 10.207 1.00 9.39 275 ASN A N 1
ATOM 2029 C CA . ASN A 1 257 ? 58.249 43.889 9.364 1.00 10.22 275 ASN A CA 1
ATOM 2030 C C . ASN A 1 257 ? 59.687 43.519 9.615 1.00 13.92 275 ASN A C 1
ATOM 2031 O O . ASN A 1 257 ? 60.013 42.336 9.687 1.00 11.69 275 ASN A O 1
ATOM 2036 N N . GLU A 1 258 ? 60.560 44.520 9.738 1.00 12.49 276 GLU A N 1
ATOM 2037 C CA . GLU A 1 258 ? 61.968 44.230 9.995 1.00 11.73 276 GLU A CA 1
ATOM 2038 C C . GLU A 1 258 ? 62.196 43.715 11.415 1.00 12.43 276 GLU A C 1
ATOM 2039 O O . GLU A 1 258 ? 63.042 42.838 11.626 1.00 13.40 276 GLU A O 1
ATOM 2045 N N . ALA A 1 259 ? 61.454 44.245 12.393 1.00 13.08 277 ALA A N 1
ATOM 2046 C CA . ALA A 1 259 ? 61.584 43.801 13.787 1.00 10.09 277 ALA A CA 1
ATOM 2047 C C . ALA A 1 259 ? 61.171 42.328 13.938 1.00 10.50 277 ALA A C 1
ATOM 2048 O O . ALA A 1 259 ? 61.731 41.611 14.764 1.00 16.17 277 ALA A O 1
ATOM 2050 N N . ILE A 1 260 ? 60.195 41.860 13.157 1.00 10.84 278 ILE A N 1
ATOM 2051 C CA . ILE A 1 260 ? 59.801 40.440 13.220 1.00 12.21 278 ILE A CA 1
ATOM 2052 C C . ILE A 1 260 ? 61.031 39.590 12.849 1.00 9.93 278 ILE A C 1
ATOM 2053 O O . ILE A 1 260 ? 61.355 38.609 13.500 1.00 10.60 278 ILE A O 1
ATOM 2058 N N . ILE A 1 261 ? 61.722 39.990 11.790 1.00 8.33 279 ILE A N 1
ATOM 2059 C CA . ILE A 1 261 ? 62.892 39.246 11.351 1.00 8.44 279 ILE A CA 1
ATOM 2060 C C . ILE A 1 261 ? 63.991 39.307 12.427 1.00 10.33 279 ILE A C 1
ATOM 2061 O O . ILE A 1 261 ? 64.570 38.279 12.794 1.00 10.64 279 ILE A O 1
ATOM 2066 N N . ALA A 1 262 ? 64.270 40.510 12.939 1.00 10.09 280 ALA A N 1
ATOM 2067 C CA . ALA A 1 262 ? 65.303 40.664 13.973 1.00 11.73 280 ALA A CA 1
ATOM 2068 C C . ALA A 1 262 ? 64.988 39.823 15.221 1.00 10.90 280 ALA A C 1
ATOM 2069 O 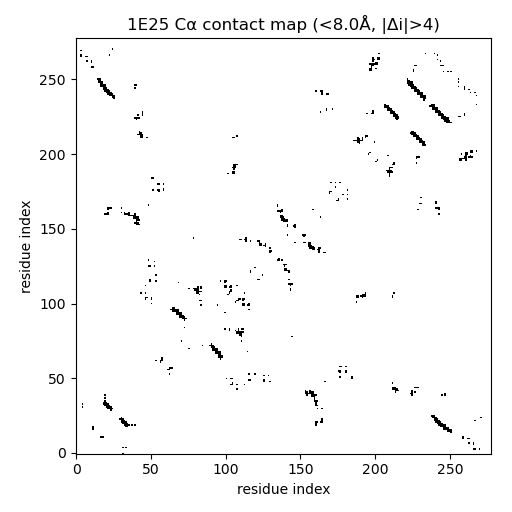O . ALA A 1 262 ? 65.878 39.185 15.791 1.00 11.14 280 ALA A O 1
ATOM 2071 N N . GLN A 1 263 ? 63.724 39.824 15.647 1.00 10.70 281 GLN A N 1
ATOM 2072 C CA . GLN A 1 263 ? 63.332 39.042 16.822 1.00 12.63 281 GLN A CA 1
ATOM 2073 C C . GLN A 1 263 ? 63.409 37.548 16.606 1.00 14.24 281 GLN A C 1
ATOM 2074 O O . GLN A 1 263 ? 63.788 36.793 17.509 1.00 13.69 281 GLN A O 1
ATOM 2080 N N . VAL A 1 264 ? 63.051 37.093 15.417 1.00 12.95 282 VAL A N 1
ATOM 2081 C CA . VAL A 1 264 ? 63.146 35.670 15.167 1.00 11.12 282 VAL A CA 1
ATOM 2082 C C . VAL A 1 264 ? 64.633 35.266 15.184 1.00 12.13 282 VAL A C 1
ATOM 2083 O O . VAL A 1 264 ? 65.005 34.248 15.784 1.00 9.41 282 VAL A O 1
ATOM 2087 N N . ALA A 1 265 ? 65.492 36.073 14.547 1.00 11.31 283 ALA A N 1
ATOM 2088 C CA . ALA A 1 265 ? 66.930 35.762 14.505 1.00 10.25 283 ALA A CA 1
ATOM 2089 C C . ALA A 1 265 ? 67.508 35.735 15.914 1.00 13.01 283 ALA A C 1
ATOM 2090 O O . ALA A 1 265 ? 68.267 34.817 16.270 1.00 13.13 283 ALA A O 1
ATOM 2092 N N . GLN A 1 266 ? 67.164 36.738 16.721 1.00 10.68 284 GLN A N 1
ATOM 2093 C CA . GLN A 1 266 ? 67.667 36.757 18.089 1.00 13.07 284 GLN A CA 1
ATOM 2094 C C . GLN A 1 266 ? 67.179 35.559 18.911 1.00 13.74 284 GLN A C 1
ATOM 2095 O O . GLN A 1 266 ? 67.933 34.997 19.705 1.00 12.47 284 GLN A O 1
ATOM 2101 N N . THR A 1 267 ? 65.918 35.177 18.741 1.00 9.97 285 THR A N 1
ATOM 2102 C CA . THR A 1 267 ? 65.380 34.043 19.475 1.00 9.91 285 THR A CA 1
ATOM 2103 C C . THR A 1 267 ? 66.129 32.750 19.078 1.00 15.00 285 THR A C 1
ATOM 2104 O O . THR A 1 267 ? 66.454 31.914 19.933 1.00 12.83 285 THR A O 1
ATOM 2108 N N . ALA A 1 268 ? 66.404 32.573 17.786 1.00 12.39 286 ALA A N 1
ATOM 2109 C CA . ALA A 1 268 ? 67.117 31.377 17.334 1.00 11.62 286 ALA A CA 1
ATOM 2110 C C . ALA A 1 268 ? 68.554 31.358 17.866 1.00 15.05 286 ALA A C 1
ATOM 2111 O O . ALA A 1 268 ? 69.093 30.308 18.238 1.00 11.53 286 ALA A O 1
ATOM 2113 N N . TYR A 1 269 ? 69.180 32.534 17.873 1.00 10.42 287 TYR A N 1
ATOM 2114 C CA . TYR A 1 269 ? 70.547 32.679 18.349 1.00 9.04 287 TYR A CA 1
ATOM 2115 C C . TYR A 1 269 ? 70.619 32.335 19.857 1.00 10.37 287 TYR A C 1
ATOM 2116 O O . TYR A 1 269 ? 71.455 31.537 20.287 1.00 11.83 287 TYR A O 1
ATOM 2125 N N . GLN A 1 270 ? 69.733 32.927 20.651 1.00 12.17 288 GLN A N 1
ATOM 2126 C CA . GLN A 1 270 ? 69.693 32.671 22.099 1.00 11.21 288 GLN A CA 1
ATOM 2127 C C . GLN A 1 270 ? 69.473 31.189 22.368 1.00 15.16 288 GLN A C 1
ATOM 2128 O O . GLN A 1 270 ? 70.061 30.626 23.286 1.00 14.31 288 GLN A O 1
ATOM 2134 N N . PHE A 1 271 ? 68.611 30.557 21.566 1.00 13.00 289 PHE A N 1
ATOM 2135 C CA . PHE A 1 271 ? 68.346 29.139 21.716 1.00 12.07 289 PHE A CA 1
ATOM 2136 C C . PHE A 1 271 ? 69.617 28.305 21.488 1.00 15.55 289 PHE A C 1
ATOM 2137 O O . PHE A 1 271 ? 69.832 27.275 22.152 1.00 14.95 289 PHE A O 1
ATOM 2145 N N . GLU A 1 272 ? 70.453 28.728 20.543 1.00 13.76 290 GLU A N 1
ATOM 2146 C CA . GLU A 1 272 ? 71.703 28.010 20.309 1.00 16.57 290 GLU A CA 1
ATOM 2147 C C . GLU A 1 272 ? 72.627 28.206 21.521 1.00 16.84 290 GLU A C 1
ATOM 2148 O O . GLU A 1 272 ? 73.363 27.294 21.903 1.00 18.05 290 GLU A O 1
ATOM 2154 N N . LEU A 1 273 ? 72.613 29.390 22.125 1.00 16.29 291 LEU A N 1
ATOM 2155 C CA . LEU A 1 273 ? 73.458 29.607 23.303 1.00 16.92 291 LEU A CA 1
ATOM 2156 C C . LEU A 1 273 ? 72.962 28.710 24.449 1.00 17.93 291 LEU A C 1
ATOM 2157 O O . LEU A 1 273 ? 73.762 28.175 25.216 1.00 20.26 291 LEU A O 1
ATOM 2162 N N . LYS A 1 274 ? 71.641 28.544 24.563 1.00 17.51 292 LYS A N 1
ATOM 2163 C CA . LYS A 1 274 ? 71.065 27.691 25.593 1.00 17.64 292 LYS A CA 1
ATOM 2164 C C . LYS A 1 274 ? 71.630 26.271 25.441 1.00 23.09 292 LYS A C 1
ATOM 2165 O O . LYS A 1 274 ? 72.000 25.649 26.425 1.00 25.50 292 LYS A O 1
ATOM 2171 N N . LYS A 1 275 ? 71.692 25.756 24.213 1.00 22.87 293 LYS A N 1
ATOM 2172 C CA . LYS A 1 275 ? 72.266 24.423 23.962 1.00 28.17 293 LYS A CA 1
ATOM 2173 C C . LYS A 1 275 ? 73.767 24.362 24.316 1.00 33.29 293 LYS A C 1
ATOM 2174 O O . LYS A 1 275 ? 74.227 23.380 24.895 1.00 34.47 293 LYS A O 1
ATOM 2180 N N . LEU A 1 276 ? 74.533 25.389 23.941 1.00 35.43 294 LEU A N 1
ATOM 2181 C CA . LEU A 1 276 ? 75.969 25.431 24.261 1.00 38.84 294 LEU A CA 1
ATOM 2182 C C . LEU A 1 276 ? 76.125 25.501 25.774 1.00 40.01 294 LEU A C 1
ATOM 2183 O O . LEU A 1 276 ? 77.074 24.964 26.331 1.00 37.85 294 LEU A O 1
ATOM 2188 N N A SER A 1 277 ? 75.180 26.175 26.424 0.50 41.51 295 SER A N 1
ATOM 2189 N N B SER A 1 277 ? 75.194 26.183 26.437 0.50 40.73 295 SER A N 1
ATOM 2190 C CA A SER A 1 277 ? 75.174 26.318 27.878 0.50 45.45 295 SER A CA 1
ATOM 2191 C CA B SER A 1 277 ? 75.234 26.303 27.892 0.50 43.98 295 SER A CA 1
ATOM 2192 C C A SER A 1 277 ? 75.063 24.949 28.547 0.50 48.18 295 SER A C 1
ATOM 2193 C C B SER A 1 277 ? 75.081 24.929 28.548 0.50 47.39 295 SER A C 1
ATOM 2194 O O A SER A 1 277 ? 75.824 24.630 29.466 0.50 48.41 295 SER A O 1
ATOM 2195 O O B SER A 1 277 ? 75.835 24.585 29.464 0.50 47.66 295 SER A O 1
ATOM 2200 N N . ALA A 1 278 ? 74.105 24.152 28.080 1.00 48.00 296 ALA A N 1
ATOM 2201 C CA . ALA A 1 278 ? 73.874 22.819 28.618 1.00 52.92 296 ALA A CA 1
ATOM 2202 C C . ALA A 1 278 ? 75.014 21.922 28.158 1.00 61.66 296 ALA A C 1
ATOM 2203 O O . ALA A 1 278 ? 75.941 21.645 28.926 1.00 64.38 296 ALA A O 1
ATOM 2205 N N . LEU A 1 279 ? 74.957 21.497 26.894 1.00 69.32 297 LEU A N 1
ATOM 2206 C CA . LEU A 1 279 ? 75.981 20.614 26.309 1.00 70.34 297 LEU A CA 1
ATOM 2207 C C . LEU A 1 279 ? 77.354 21.283 26.139 1.00 68.36 297 LEU A C 1
ATOM 2208 O O . LEU A 1 279 ? 78.197 21.103 27.052 1.00 65.99 297 LEU A O 1
#

Organism: Pseudomonas aeruginosa (NCBI:txid287)

Radius of gyration: 18.26 Å; Cα contacts (8 Å, |Δi|>4): 518; chains: 1; bounding box: 40×41×52 Å

Nearest PDB structures (foldseek):
  1e25-assembly1_A  TM=1.004E+00  e=1.976E-56  Pseudomonas aeruginosa
  4d2o-assembly1_A  TM=9.946E-01  e=5.801E-50  Citrobacter freundii
  4d2o-assembly2_B  TM=9.901E-01  e=5.476E-50  Citrobacter freundii
  6d3g-assembly4_D  TM=9.931E-01  e=2.487E-47  Citrobacter freundii
  6v4w-assembly2_B  TM=9.726E-01  e=1.360E-33  Chitinophaga pinensis DSM 2588